Protein AF-A0A8I2A681-F1 (afdb_monomer_lite)

Radius of gyration: 19.57 Å; chains: 1; bounding box: 74×52×46 Å

Foldseek 3Di:
DDDDDPDPPPPPDDPDLQLQQLCCQQQVVLVSLVVSLVVLVVVCVVPPDLVSLLVSLVSLLVSLVQLLDPPHPVVVSVVSLVVSLVSLVVSCVVPVLPLLSLLSNLVSLVVVCSSPVVCCVPSVVVSVVSLVVSCVSPVQALRSLQSVLVCLQPPDVVSPRHLVVSLVSLVSSLCSVCVVVVNARDSGSVSLVSLLSNLSSCVVNVVLVVSLVSLVVSCVNPVSRCCSNPPVVVVSVVVPD

Sequence (241 aa):
MVTGSGRLDSATEVEPVDIRLFRCYIYDDIKEWERVIGVLENTYRMKPTIDDEFQLLHAQYGFIPYLLGSNGNKEKAQRYIDLAEQHANNILKIKPGHVGAMAMNSALLAFKVYLSPYKAPFLGPKSIKIIDEALKLDANNPYPLLEKANFLQYAPGVVGGNPTEALGYYQKATEILRKGNNGQHPKTWWYMNAWAQMALSAEKAGKIDLARKTFKEILAISPDFKWVKTKLYPDFVKKHG

Secondary structure (DSSP, 8-state):
------------PPPPHHHHHHHHHHHT-HHHHHHHHHHHHHHHHHS--HHHHHHHHHHHHHHHHHHHSTTS-HHHHHHHHHHHHHHHHHHHHH-TT-HHHHHHHHHHHHHHHHH-GGGHHHHHHHHHHHHHHHHHH-TT-HHHHHHHHHHHHHS-GGGT--HHHHHHHHHHHHHHHHHHTTTSPP--HHHHHHHHHHHHHHHHTT-HHHHHHHHHHHHHH-TT-HHIIIIIHHHHHHHH-

Structure (mmCIF, N/CA/C/O backbone):
data_AF-A0A8I2A681-F1
#
_entry.id   AF-A0A8I2A681-F1
#
loop_
_atom_site.group_PDB
_atom_site.id
_atom_site.type_symbol
_atom_site.label_atom_id
_atom_site.label_alt_id
_atom_site.label_comp_id
_atom_site.label_asym_id
_atom_site.label_entity_id
_atom_site.label_seq_id
_atom_site.pdbx_PDB_ins_code
_atom_site.Cartn_x
_atom_site.Cartn_y
_atom_site.Cartn_z
_atom_site.occupancy
_atom_site.B_iso_or_equiv
_atom_site.auth_seq_id
_atom_site.auth_comp_id
_atom_site.auth_asym_id
_atom_site.auth_atom_id
_atom_site.pdbx_PDB_model_num
ATOM 1 N N . MET A 1 1 ? 53.819 -30.961 12.018 1.00 35.91 1 MET A N 1
ATOM 2 C CA . MET A 1 1 ? 53.446 -30.699 10.614 1.00 35.91 1 MET A CA 1
ATOM 3 C C . MET A 1 1 ? 51.932 -30.708 10.506 1.00 35.91 1 MET A C 1
ATOM 5 O O . MET A 1 1 ? 51.324 -31.701 10.865 1.00 35.91 1 MET A O 1
ATOM 9 N N . VAL A 1 2 ? 51.398 -29.565 10.070 1.00 36.50 2 VAL A N 1
ATOM 10 C CA . VAL A 1 2 ? 50.059 -29.281 9.521 1.00 36.50 2 VAL A CA 1
ATOM 11 C C . VAL A 1 2 ? 48.836 -29.702 10.347 1.00 36.50 2 VAL A C 1
ATOM 13 O O . VAL A 1 2 ? 48.224 -30.746 10.157 1.00 36.50 2 VAL A O 1
ATOM 16 N N . THR A 1 3 ? 48.433 -28.765 11.202 1.00 35.75 3 THR A N 1
ATOM 17 C CA . THR A 1 3 ? 47.052 -28.495 11.610 1.00 35.75 3 THR A CA 1
ATOM 18 C C . THR A 1 3 ? 46.191 -28.169 10.383 1.00 35.75 3 THR A C 1
ATOM 20 O O . THR A 1 3 ? 46.398 -27.136 9.746 1.00 35.75 3 THR A O 1
ATOM 23 N N . GLY A 1 4 ? 45.224 -29.023 10.051 1.00 33.91 4 GLY A N 1
ATOM 24 C CA . GLY A 1 4 ? 44.168 -28.708 9.089 1.00 33.91 4 GLY A CA 1
ATOM 25 C C . GLY A 1 4 ? 43.001 -28.032 9.801 1.00 33.91 4 GLY A C 1
ATOM 26 O O . GLY A 1 4 ? 42.149 -28.715 10.363 1.00 33.91 4 GLY A O 1
ATOM 27 N N . SER A 1 5 ? 42.971 -26.698 9.812 1.00 38.47 5 SER A N 1
ATOM 28 C CA . SER A 1 5 ? 41.772 -25.956 10.191 1.00 38.47 5 SER A CA 1
ATOM 29 C C . SER A 1 5 ? 40.755 -26.063 9.055 1.00 38.47 5 SER A C 1
ATOM 31 O O . SER A 1 5 ? 40.950 -25.542 7.957 1.00 38.47 5 SER A O 1
ATOM 33 N N . GLY A 1 6 ? 39.658 -26.772 9.318 1.00 35.44 6 GLY A N 1
ATOM 34 C CA . GLY A 1 6 ? 38.459 -26.709 8.492 1.00 35.44 6 GLY A CA 1
ATOM 35 C C . GLY A 1 6 ? 37.897 -25.295 8.567 1.00 35.44 6 GLY A C 1
ATOM 36 O O . GLY A 1 6 ? 37.292 -24.907 9.565 1.00 35.44 6 GLY A O 1
ATOM 37 N N . ARG A 1 7 ? 38.164 -24.505 7.531 1.00 37.00 7 ARG A N 1
ATOM 38 C CA . ARG A 1 7 ? 37.590 -23.178 7.340 1.00 37.00 7 ARG A CA 1
ATOM 39 C C . ARG A 1 7 ? 36.104 -23.373 7.031 1.00 37.00 7 ARG A C 1
ATOM 41 O O . ARG A 1 7 ? 35.748 -23.908 5.987 1.00 37.00 7 ARG A O 1
ATOM 48 N N . LEU A 1 8 ? 35.251 -23.010 7.985 1.00 40.56 8 LEU A N 1
ATOM 49 C CA . LEU A 1 8 ? 33.814 -22.859 7.778 1.00 40.56 8 LEU A CA 1
ATOM 50 C C . LEU A 1 8 ? 33.599 -21.647 6.867 1.00 40.56 8 LEU A C 1
ATOM 52 O O . LEU A 1 8 ? 33.580 -20.507 7.333 1.00 40.56 8 LEU A O 1
ATOM 56 N N . ASP A 1 9 ? 33.445 -21.893 5.572 1.00 42.06 9 ASP A N 1
ATOM 57 C CA . ASP A 1 9 ? 32.901 -20.909 4.643 1.00 42.06 9 ASP A CA 1
ATOM 58 C C . ASP A 1 9 ? 31.391 -20.783 4.897 1.00 42.06 9 ASP A C 1
ATOM 60 O O . ASP A 1 9 ? 30.566 -21.426 4.254 1.00 42.06 9 ASP A O 1
ATOM 64 N N . SER A 1 10 ? 31.013 -19.956 5.876 1.00 41.59 10 SER A N 1
ATOM 65 C CA . SER A 1 10 ? 29.644 -19.441 5.961 1.00 41.59 10 SER A CA 1
ATOM 66 C C . SER A 1 10 ? 29.549 -18.183 5.101 1.00 41.59 10 SER A C 1
ATOM 68 O O . SER A 1 10 ? 29.805 -17.069 5.555 1.00 41.59 10 SER A O 1
ATOM 70 N N . ALA A 1 11 ? 29.226 -18.368 3.822 1.00 44.69 11 ALA A N 1
ATOM 71 C CA . ALA A 1 11 ? 28.707 -17.284 3.005 1.00 44.69 11 ALA A CA 1
ATOM 72 C C . ALA A 1 11 ? 27.370 -16.862 3.630 1.00 44.69 11 ALA A C 1
ATOM 74 O O . ALA A 1 11 ? 26.389 -17.599 3.573 1.00 44.69 11 ALA A O 1
ATOM 75 N N . THR A 1 12 ? 27.344 -15.711 4.300 1.00 43.16 12 THR A N 1
ATOM 76 C CA . THR A 1 12 ? 26.104 -15.097 4.777 1.00 43.16 12 THR A CA 1
ATOM 77 C C . THR A 1 12 ? 25.231 -14.797 3.565 1.00 43.16 12 THR A C 1
ATOM 79 O O . THR A 1 12 ? 25.523 -13.870 2.808 1.00 43.16 12 THR A O 1
ATOM 82 N N . GLU A 1 13 ? 24.196 -15.602 3.347 1.00 50.56 13 GLU A N 1
ATOM 83 C CA . GLU A 1 13 ? 23.196 -15.349 2.316 1.00 50.56 13 GLU A CA 1
ATOM 84 C C . GLU A 1 13 ? 22.553 -13.981 2.593 1.00 50.56 13 GLU A C 1
ATOM 86 O O . GLU A 1 13 ? 22.070 -13.712 3.696 1.00 50.56 13 GLU A O 1
ATOM 91 N N . VAL A 1 14 ? 22.633 -13.068 1.623 1.00 70.75 14 VAL A N 1
ATOM 92 C CA . VAL A 1 14 ? 22.059 -11.725 1.757 1.00 70.75 14 VAL A CA 1
ATOM 93 C C . VAL A 1 14 ? 20.539 -11.870 1.830 1.00 70.75 14 VAL A C 1
ATOM 95 O O . VAL A 1 14 ? 19.926 -12.392 0.903 1.00 70.75 14 VAL A O 1
ATOM 98 N N . GLU A 1 15 ? 19.931 -11.412 2.929 1.00 82.25 15 GLU A N 1
ATOM 99 C CA . GLU A 1 15 ? 18.477 -11.483 3.135 1.00 82.25 15 GLU A CA 1
ATOM 100 C C . GLU A 1 15 ? 17.728 -10.835 1.949 1.00 82.25 15 GLU A C 1
ATOM 102 O O . GLU A 1 15 ? 18.038 -9.688 1.594 1.00 82.25 15 GLU A O 1
ATOM 107 N N . PRO A 1 16 ? 16.730 -11.517 1.347 1.00 90.00 16 PRO A N 1
ATOM 108 C CA . PRO A 1 16 ? 15.966 -10.965 0.233 1.00 90.00 16 PRO A CA 1
ATOM 109 C C . PRO A 1 16 ? 15.306 -9.628 0.583 1.00 90.00 16 PRO A C 1
ATOM 111 O O . PRO A 1 16 ? 14.764 -9.450 1.678 1.00 90.00 16 PRO A O 1
ATOM 114 N N . VAL A 1 17 ? 15.294 -8.695 -0.373 1.00 92.00 17 VAL A N 1
ATOM 115 C CA . VAL A 1 17 ? 14.754 -7.338 -0.177 1.00 92.00 17 VAL A CA 1
ATOM 116 C C . VAL A 1 17 ? 13.306 -7.352 0.322 1.00 92.00 17 VAL A C 1
ATOM 118 O O . VAL A 1 17 ? 12.974 -6.599 1.235 1.00 92.00 17 VAL A O 1
ATOM 121 N N . ASP A 1 18 ? 12.457 -8.237 -0.200 1.00 91.44 18 ASP A N 1
ATOM 122 C CA . ASP A 1 18 ? 11.051 -8.311 0.213 1.00 91.44 18 ASP A CA 1
ATOM 123 C C . ASP A 1 18 ? 10.889 -8.698 1.690 1.00 91.44 18 ASP A C 1
ATOM 125 O O . ASP A 1 18 ? 10.012 -8.167 2.376 1.00 91.44 18 ASP A O 1
ATOM 129 N N . ILE A 1 19 ? 11.772 -9.562 2.206 1.00 95.19 19 ILE A N 1
ATOM 130 C CA . ILE A 1 19 ? 11.798 -9.940 3.624 1.00 95.19 19 ILE A CA 1
ATOM 131 C C . ILE A 1 19 ? 12.287 -8.766 4.477 1.00 95.19 19 ILE A C 1
ATOM 133 O O . ILE A 1 19 ? 11.694 -8.481 5.521 1.00 95.19 19 ILE A O 1
ATOM 137 N N . ARG A 1 20 ? 13.306 -8.027 4.015 1.00 96.62 20 ARG A N 1
ATOM 138 C CA . ARG A 1 20 ? 13.769 -6.799 4.683 1.00 96.62 20 ARG A CA 1
ATOM 139 C C . ARG A 1 20 ? 12.658 -5.756 4.769 1.00 96.62 20 ARG A C 1
ATOM 141 O O . ARG A 1 20 ? 12.394 -5.247 5.857 1.00 96.62 20 ARG A O 1
ATOM 148 N N . LEU A 1 21 ? 11.957 -5.483 3.666 1.00 97.88 21 LEU A N 1
ATOM 149 C CA . LEU A 1 21 ? 10.825 -4.547 3.633 1.00 97.88 21 LEU A CA 1
ATOM 150 C C . LEU A 1 21 ? 9.667 -5.018 4.521 1.00 97.88 21 LEU A C 1
ATOM 152 O O . LEU A 1 21 ? 9.088 -4.217 5.251 1.00 97.88 21 LEU A O 1
ATOM 156 N N . PHE A 1 22 ? 9.354 -6.318 4.519 1.00 97.69 22 PHE A N 1
ATOM 157 C CA . PHE A 1 22 ? 8.374 -6.899 5.437 1.00 97.69 22 PHE A CA 1
ATOM 158 C C . PHE A 1 22 ? 8.740 -6.630 6.899 1.00 97.69 22 PHE A C 1
ATOM 160 O O . PHE A 1 22 ? 7.901 -6.145 7.656 1.00 97.69 22 PHE A O 1
ATOM 167 N N . ARG A 1 23 ? 9.993 -6.866 7.300 1.00 97.56 23 ARG A N 1
ATOM 168 C CA . ARG A 1 23 ? 10.454 -6.575 8.666 1.00 97.56 23 ARG A CA 1
ATOM 169 C C . ARG A 1 23 ? 10.365 -5.086 8.988 1.00 97.56 23 ARG A C 1
ATOM 171 O O . ARG A 1 23 ? 9.865 -4.743 10.058 1.00 97.56 23 ARG A O 1
ATOM 178 N N . CYS A 1 24 ? 10.766 -4.213 8.062 1.00 97.75 24 CYS A N 1
ATOM 179 C CA . CYS A 1 24 ? 10.611 -2.766 8.226 1.00 97.75 24 CYS A CA 1
ATOM 180 C C . CYS A 1 24 ? 9.146 -2.393 8.491 1.00 97.75 24 CYS A C 1
ATOM 182 O O . CYS A 1 24 ? 8.865 -1.626 9.406 1.00 97.75 24 CYS A O 1
ATOM 184 N N . TYR A 1 25 ? 8.209 -2.985 7.744 1.00 97.88 25 TYR A N 1
ATOM 185 C CA . TYR A 1 25 ? 6.773 -2.759 7.907 1.00 97.88 25 TYR A CA 1
ATOM 186 C C . TYR A 1 25 ? 6.241 -3.228 9.266 1.00 97.88 25 TYR A C 1
ATOM 188 O O . TYR A 1 25 ? 5.536 -2.490 9.955 1.00 97.88 25 TYR A O 1
ATOM 196 N N . ILE A 1 26 ? 6.584 -4.459 9.660 1.00 98.12 26 ILE A N 1
ATOM 197 C CA . ILE A 1 26 ? 6.114 -5.083 10.903 1.00 98.12 26 ILE A CA 1
ATOM 198 C C . ILE A 1 26 ? 6.626 -4.325 12.128 1.00 98.12 26 ILE A C 1
ATOM 200 O O . ILE A 1 26 ? 5.845 -4.041 13.037 1.00 98.12 26 ILE A O 1
ATOM 204 N N . TYR A 1 27 ? 7.910 -3.963 12.138 1.00 97.69 27 TYR A N 1
ATOM 205 C CA . TYR A 1 27 ? 8.567 -3.331 13.284 1.00 97.69 27 TYR A CA 1
ATOM 206 C C . TYR A 1 27 ? 8.564 -1.796 13.246 1.00 97.69 27 TYR A C 1
ATOM 208 O O . TYR A 1 27 ? 9.024 -1.170 14.205 1.00 97.69 27 TYR A O 1
ATOM 216 N N . ASP A 1 28 ? 7.996 -1.192 12.195 1.00 95.50 28 A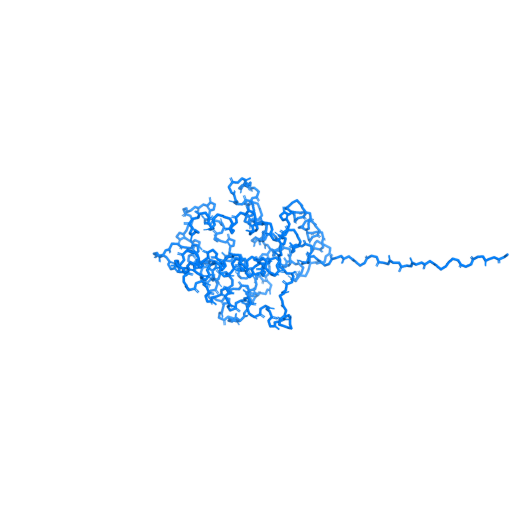SP A N 1
ATOM 217 C CA . ASP A 1 28 ? 7.975 0.261 11.969 1.00 95.50 28 ASP A CA 1
ATOM 218 C C . ASP A 1 28 ? 9.397 0.859 11.857 1.00 95.50 28 ASP A C 1
ATOM 220 O O . ASP A 1 28 ? 9.687 1.935 12.384 1.00 95.50 28 ASP A O 1
ATOM 224 N N . ASP A 1 29 ? 10.316 0.139 11.196 1.00 96.25 29 ASP A N 1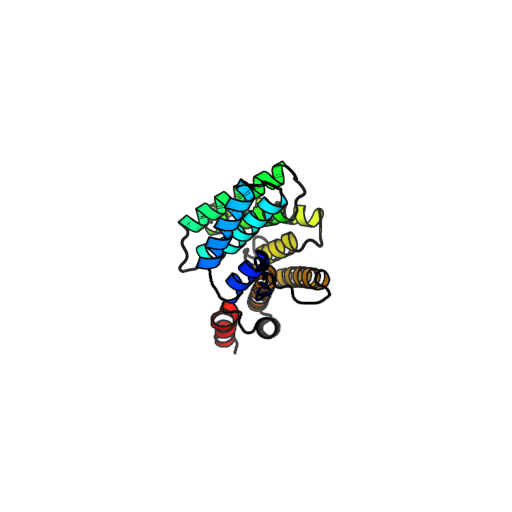
ATOM 225 C CA . ASP A 1 29 ? 11.698 0.582 10.949 1.00 96.25 29 ASP A CA 1
ATOM 226 C C . ASP A 1 29 ? 11.811 1.332 9.616 1.00 96.25 29 ASP A C 1
ATOM 228 O O . ASP A 1 29 ? 12.327 0.855 8.603 1.00 96.25 29 ASP A O 1
ATOM 232 N N . ILE A 1 30 ? 11.280 2.551 9.622 1.00 93.56 30 ILE A N 1
ATOM 233 C CA . ILE A 1 30 ? 11.190 3.411 8.435 1.00 93.56 30 ILE A CA 1
ATOM 234 C C . ILE A 1 30 ? 12.567 3.919 7.992 1.00 93.56 30 ILE A C 1
ATOM 236 O O . ILE A 1 30 ? 12.781 4.189 6.811 1.00 93.56 30 ILE A O 1
ATOM 240 N N . LYS A 1 31 ? 13.530 3.997 8.919 1.00 96.00 31 LYS A N 1
ATOM 241 C CA . LYS A 1 31 ? 14.918 4.340 8.586 1.00 96.00 31 LYS A CA 1
ATOM 242 C C . LYS A 1 31 ? 15.559 3.231 7.765 1.00 96.00 31 LYS A C 1
ATOM 244 O O . LYS A 1 31 ? 16.228 3.528 6.781 1.00 96.00 31 LYS A O 1
ATOM 249 N N . GLU A 1 32 ? 15.356 1.973 8.151 1.00 97.31 32 GLU A N 1
ATOM 250 C CA . GLU A 1 32 ? 15.849 0.845 7.366 1.00 97.31 32 GLU A CA 1
ATOM 251 C C . GLU A 1 32 ? 15.129 0.722 6.021 1.00 97.31 32 GLU A C 1
ATOM 253 O O . GLU A 1 32 ? 15.794 0.500 5.013 1.00 97.31 32 GLU A O 1
ATOM 258 N N . TRP A 1 33 ? 13.816 0.977 5.958 1.00 98.00 33 TRP A N 1
ATOM 259 C CA . TRP A 1 33 ? 13.088 1.010 4.681 1.00 98.00 33 TRP A CA 1
ATOM 260 C C . TRP A 1 33 ? 13.737 1.971 3.680 1.00 98.00 33 TRP A C 1
ATOM 262 O O . TRP A 1 33 ? 13.976 1.618 2.525 1.00 98.00 33 TRP A O 1
ATOM 272 N N . GLU A 1 34 ? 14.073 3.182 4.126 1.00 97.62 34 GLU A N 1
ATOM 273 C CA . GLU A 1 34 ? 14.741 4.171 3.281 1.00 97.62 34 GLU A CA 1
ATOM 274 C C . GLU A 1 34 ? 16.126 3.694 2.810 1.00 97.62 34 GLU A C 1
ATOM 276 O O . GLU A 1 34 ? 16.483 3.885 1.647 1.00 97.62 34 GLU A O 1
ATOM 281 N N . ARG A 1 35 ? 16.893 3.002 3.667 1.00 97.69 35 ARG A N 1
ATOM 282 C CA . ARG A 1 35 ? 18.167 2.387 3.253 1.00 97.69 35 ARG A CA 1
ATOM 283 C C . ARG A 1 35 ? 17.962 1.295 2.209 1.00 97.69 35 ARG A C 1
ATOM 285 O O . ARG A 1 35 ? 18.754 1.204 1.274 1.00 97.69 35 ARG A O 1
ATOM 292 N N . VAL A 1 36 ? 16.915 0.481 2.348 1.00 97.88 36 VAL A N 1
ATOM 293 C CA . VAL A 1 36 ? 16.570 -0.560 1.370 1.00 97.88 36 VAL A CA 1
ATOM 294 C C . VAL A 1 36 ? 16.250 0.058 0.008 1.00 97.88 36 VAL A C 1
ATOM 296 O O . VAL A 1 36 ? 16.717 -0.462 -1.003 1.00 97.88 36 VAL A O 1
ATOM 299 N N . ILE A 1 37 ? 15.554 1.201 -0.036 1.00 98.31 37 ILE A N 1
ATOM 300 C CA . ILE A 1 37 ? 15.361 1.950 -1.289 1.00 98.31 37 ILE A CA 1
ATOM 301 C C . ILE A 1 37 ? 16.715 2.337 -1.900 1.00 98.31 37 ILE A C 1
ATOM 303 O O . ILE A 1 37 ? 16.935 2.084 -3.080 1.00 98.31 37 ILE A O 1
ATOM 307 N N . GLY A 1 38 ? 17.657 2.857 -1.108 1.00 97.50 38 GLY A N 1
ATOM 308 C CA . GLY A 1 38 ? 19.002 3.186 -1.600 1.00 97.50 38 GLY A CA 1
ATOM 309 C C . GLY A 1 38 ? 19.773 1.980 -2.164 1.00 97.50 38 GLY A C 1
ATOM 310 O O . GLY A 1 38 ? 20.516 2.113 -3.137 1.00 97.50 38 GLY A O 1
ATOM 311 N N . VAL A 1 39 ? 19.577 0.781 -1.601 1.00 95.69 39 VAL A N 1
ATOM 312 C CA . VAL A 1 39 ? 20.125 -0.469 -2.160 1.00 95.69 39 VAL A CA 1
ATOM 313 C C . VAL A 1 39 ? 19.487 -0.781 -3.515 1.00 95.69 39 VAL A C 1
ATOM 315 O O . VAL A 1 39 ? 20.210 -1.058 -4.468 1.00 95.69 39 VAL A O 1
ATOM 318 N N . LEU A 1 40 ? 18.160 -0.688 -3.623 1.00 96.50 40 LEU A N 1
ATOM 319 C CA . LEU A 1 40 ? 17.433 -0.930 -4.873 1.00 96.50 40 LEU A CA 1
ATOM 320 C C . LEU A 1 40 ? 17.806 0.069 -5.974 1.00 96.50 40 LEU A C 1
ATOM 322 O O . LEU A 1 40 ? 17.979 -0.327 -7.123 1.00 96.50 40 LEU A O 1
ATOM 326 N N . GLU A 1 41 ? 18.013 1.342 -5.632 1.00 96.81 41 GLU A N 1
ATOM 327 C CA . GLU A 1 41 ? 18.509 2.356 -6.570 1.00 96.81 41 GLU A CA 1
ATOM 328 C C . GLU A 1 41 ? 19.893 1.998 -7.125 1.00 96.81 41 GLU A C 1
ATOM 330 O O . GLU A 1 41 ? 20.149 2.163 -8.319 1.00 96.81 41 GLU A O 1
ATOM 335 N N . ASN A 1 42 ? 20.793 1.487 -6.277 1.00 94.69 42 ASN A N 1
ATOM 336 C CA . ASN A 1 42 ? 22.102 1.007 -6.719 1.00 94.69 42 ASN A CA 1
ATOM 337 C C . ASN A 1 42 ? 21.978 -0.212 -7.637 1.00 94.69 42 ASN A C 1
ATOM 339 O O . ASN A 1 42 ? 22.615 -0.238 -8.689 1.00 94.69 42 ASN A O 1
ATOM 343 N N . THR A 1 43 ? 21.144 -1.189 -7.276 1.00 91.75 43 THR A N 1
ATOM 344 C CA . THR A 1 43 ? 20.892 -2.377 -8.104 1.00 91.75 43 THR A CA 1
ATOM 345 C C . THR A 1 43 ? 20.359 -1.985 -9.479 1.00 91.75 43 THR A C 1
ATOM 347 O O . THR A 1 43 ? 20.942 -2.376 -10.490 1.00 91.75 43 THR A O 1
ATOM 350 N N . TYR A 1 44 ? 19.327 -1.138 -9.526 1.00 93.06 44 TYR A N 1
ATOM 351 C CA . TYR A 1 44 ? 18.737 -0.651 -10.771 1.00 93.06 44 TYR A CA 1
ATOM 352 C C . TYR A 1 44 ? 19.757 0.096 -11.646 1.00 93.06 44 TYR A C 1
ATOM 354 O O . TYR A 1 44 ? 19.828 -0.147 -12.849 1.00 93.06 44 TYR A O 1
ATOM 362 N N . ARG A 1 45 ? 20.607 0.951 -11.053 1.00 94.12 45 ARG A N 1
ATOM 363 C CA . ARG A 1 45 ? 21.685 1.640 -11.789 1.00 94.12 45 ARG A CA 1
ATOM 364 C C . ARG A 1 45 ? 22.682 0.677 -12.433 1.00 94.12 45 ARG A C 1
ATOM 366 O O . ARG A 1 45 ? 23.158 0.948 -13.530 1.00 94.12 45 ARG A O 1
ATOM 373 N N . MET A 1 46 ? 23.022 -0.410 -11.746 1.00 90.38 46 MET A N 1
ATOM 374 C CA . MET A 1 46 ? 24.016 -1.376 -12.220 1.00 90.38 46 MET A CA 1
ATOM 375 C C . MET A 1 46 ? 23.444 -2.353 -13.250 1.00 90.38 46 MET A C 1
ATOM 377 O O . MET A 1 46 ? 24.168 -2.799 -14.140 1.00 90.38 46 MET A O 1
ATOM 381 N N . LYS A 1 47 ? 22.159 -2.700 -13.132 1.00 82.19 47 LYS A N 1
ATOM 382 C CA . LYS A 1 47 ? 21.482 -3.654 -14.011 1.00 82.19 47 LYS A CA 1
ATOM 383 C C . LYS A 1 47 ? 20.007 -3.259 -14.177 1.00 82.19 47 LYS A C 1
ATOM 385 O O . LYS A 1 47 ? 19.157 -3.757 -13.447 1.00 82.19 47 LYS A O 1
ATOM 390 N N . PRO A 1 48 ? 19.676 -2.377 -15.132 1.00 87.94 48 PRO A N 1
ATOM 391 C CA . PRO A 1 48 ? 18.306 -1.914 -15.306 1.00 87.94 48 PRO A CA 1
ATOM 392 C C . PRO A 1 48 ? 17.472 -2.977 -16.028 1.00 87.94 48 PRO A C 1
ATOM 394 O O . PRO A 1 48 ? 17.477 -3.064 -17.257 1.00 87.94 48 PRO A O 1
ATOM 397 N N . THR A 1 49 ? 16.753 -3.801 -15.269 1.00 95.44 49 THR A N 1
ATOM 398 C CA . THR A 1 49 ? 15.663 -4.630 -15.802 1.00 95.44 49 THR A CA 1
ATOM 399 C C . THR A 1 49 ? 14.309 -4.061 -15.389 1.00 95.44 49 THR A C 1
ATOM 401 O O . THR A 1 49 ? 14.213 -3.281 -14.442 1.00 95.44 49 THR A O 1
ATOM 404 N N . ILE A 1 50 ? 13.246 -4.463 -16.094 1.00 96.00 50 ILE A N 1
ATOM 405 C CA . ILE A 1 50 ? 11.872 -4.084 -15.729 1.00 96.00 50 ILE A CA 1
ATOM 406 C C . ILE A 1 50 ? 11.536 -4.568 -14.312 1.00 96.00 50 ILE A C 1
ATOM 408 O O . ILE A 1 50 ? 10.872 -3.847 -13.573 1.00 96.00 50 ILE A O 1
ATOM 412 N N . ASP A 1 51 ? 12.007 -5.755 -13.926 1.00 94.56 51 ASP A N 1
ATOM 413 C CA . ASP A 1 51 ? 11.722 -6.332 -12.611 1.00 94.56 51 ASP A CA 1
ATOM 414 C C . ASP A 1 51 ? 12.476 -5.586 -11.498 1.00 94.56 51 ASP A C 1
ATOM 416 O O . ASP A 1 51 ? 11.884 -5.275 -10.464 1.00 94.56 51 ASP A O 1
ATOM 420 N N . ASP A 1 52 ? 13.742 -5.217 -11.734 1.00 95.12 52 ASP A N 1
ATOM 421 C CA . ASP A 1 52 ? 14.530 -4.398 -10.800 1.00 95.12 52 ASP A CA 1
ATOM 422 C C . ASP A 1 52 ? 13.905 -3.000 -10.624 1.00 95.12 52 ASP A C 1
ATOM 424 O O . ASP A 1 52 ? 13.768 -2.502 -9.502 1.00 95.12 52 ASP A O 1
ATOM 428 N N . GLU A 1 53 ? 13.465 -2.373 -11.722 1.00 97.38 53 GLU A N 1
ATOM 429 C CA . GLU A 1 53 ? 12.777 -1.077 -11.678 1.00 97.38 53 GLU A CA 1
ATOM 430 C C . GLU A 1 53 ? 11.418 -1.182 -10.972 1.00 97.38 53 GLU A C 1
ATOM 432 O O . GLU A 1 53 ? 11.055 -0.306 -10.184 1.00 97.38 53 GLU A O 1
ATOM 437 N N . PHE A 1 54 ? 10.673 -2.270 -11.195 1.00 97.75 54 PHE A N 1
ATOM 438 C CA . PHE A 1 54 ? 9.395 -2.501 -10.526 1.00 97.75 54 PHE A CA 1
ATOM 439 C C . PHE A 1 54 ? 9.568 -2.742 -9.021 1.00 97.75 54 PHE A C 1
ATOM 441 O O . PHE A 1 54 ? 8.770 -2.237 -8.230 1.00 97.75 54 PHE A O 1
ATOM 448 N N . GLN A 1 55 ? 10.619 -3.449 -8.595 1.00 96.94 55 GLN A N 1
ATOM 449 C CA . GLN A 1 55 ? 10.914 -3.631 -7.172 1.00 96.94 55 GLN A CA 1
ATOM 450 C C . GLN A 1 55 ? 11.262 -2.297 -6.492 1.00 96.94 55 GLN A C 1
ATOM 452 O O . GLN A 1 55 ? 10.764 -2.020 -5.396 1.00 96.94 55 GLN A O 1
ATOM 457 N N . LEU A 1 56 ? 12.049 -1.441 -7.155 1.00 98.25 56 LEU A N 1
ATOM 458 C CA . LEU A 1 56 ? 12.338 -0.083 -6.685 1.00 98.25 56 LEU A CA 1
ATOM 459 C C . LEU A 1 56 ? 11.062 0.764 -6.578 1.00 98.25 56 LEU A C 1
ATOM 461 O O . LEU A 1 56 ? 10.798 1.349 -5.524 1.00 98.25 56 LEU A O 1
ATOM 465 N N . LEU A 1 57 ? 10.239 0.769 -7.629 1.00 98.69 57 LEU A N 1
ATOM 466 C CA . LEU A 1 57 ? 8.936 1.433 -7.645 1.00 98.69 57 LEU A CA 1
ATOM 467 C C . LEU A 1 57 ? 8.056 0.971 -6.474 1.00 98.69 57 LEU A C 1
ATOM 469 O O . LEU A 1 57 ? 7.490 1.796 -5.758 1.00 98.69 57 LEU A O 1
ATOM 473 N N . HIS A 1 58 ? 7.967 -0.338 -6.239 1.00 98.38 58 HIS A N 1
ATOM 474 C CA . HIS A 1 58 ? 7.149 -0.915 -5.175 1.00 98.38 58 HIS A CA 1
ATOM 475 C C . HIS A 1 58 ? 7.623 -0.487 -3.780 1.00 98.38 58 HIS A C 1
ATOM 477 O O . HIS A 1 58 ? 6.803 -0.154 -2.919 1.00 98.38 58 HIS A O 1
ATOM 483 N N . ALA A 1 59 ? 8.939 -0.449 -3.556 1.00 98.56 59 ALA A N 1
ATOM 484 C CA . ALA A 1 59 ? 9.515 -0.001 -2.294 1.00 98.56 59 ALA A CA 1
ATOM 485 C C . ALA A 1 59 ? 9.270 1.497 -2.047 1.00 98.56 59 ALA A C 1
ATOM 487 O O . ALA A 1 59 ? 8.905 1.879 -0.934 1.00 98.56 59 ALA A O 1
ATOM 488 N N . GLN A 1 60 ? 9.420 2.340 -3.074 1.00 98.69 60 GLN A N 1
ATOM 489 C CA . GLN A 1 60 ? 9.106 3.770 -2.990 1.00 98.69 60 GLN A CA 1
ATOM 490 C C . GLN A 1 60 ? 7.608 3.994 -2.739 1.00 98.69 60 GLN A C 1
ATOM 492 O O . GLN A 1 60 ? 7.243 4.771 -1.857 1.00 98.69 60 GLN A O 1
ATOM 497 N N . TYR A 1 61 ? 6.741 3.261 -3.445 1.00 98.62 61 TYR A N 1
ATOM 498 C CA . TYR A 1 61 ? 5.290 3.278 -3.251 1.00 98.62 61 TYR A CA 1
ATOM 499 C C . TYR A 1 61 ? 4.898 2.999 -1.793 1.00 98.62 61 TYR A C 1
ATOM 501 O O . TYR A 1 61 ? 4.177 3.795 -1.192 1.00 98.62 61 TYR A O 1
ATOM 509 N N . GLY A 1 62 ? 5.418 1.922 -1.195 1.00 97.75 62 GLY A N 1
ATOM 510 C CA . GLY A 1 62 ? 5.116 1.568 0.197 1.00 97.75 62 GLY A CA 1
ATOM 511 C C . GLY A 1 62 ? 5.672 2.549 1.235 1.00 97.75 62 GLY A C 1
ATOM 512 O O . GLY A 1 62 ? 5.142 2.643 2.341 1.00 97.75 62 GLY A O 1
ATOM 513 N N . PHE A 1 63 ? 6.697 3.326 0.879 1.00 98.12 63 PHE A N 1
ATOM 514 C CA . PHE A 1 63 ? 7.295 4.335 1.754 1.00 98.12 63 PHE A CA 1
ATOM 515 C C . PHE A 1 63 ? 6.478 5.632 1.827 1.00 98.12 63 PHE A C 1
ATOM 517 O O . PHE A 1 63 ? 6.420 6.280 2.875 1.00 98.12 63 PHE A O 1
ATOM 524 N N . ILE A 1 64 ? 5.820 6.017 0.729 1.00 98.44 64 ILE A N 1
ATOM 525 C CA . ILE A 1 64 ? 5.100 7.294 0.613 1.00 98.44 64 ILE A CA 1
ATOM 526 C C . ILE A 1 64 ? 4.048 7.496 1.724 1.00 98.44 64 ILE A C 1
ATOM 528 O O . ILE A 1 64 ? 4.059 8.571 2.331 1.00 98.44 64 ILE A O 1
ATOM 532 N N . PRO A 1 65 ? 3.182 6.520 2.074 1.00 96.44 65 PRO A N 1
ATOM 533 C CA . PRO A 1 65 ? 2.202 6.690 3.150 1.00 96.44 65 PRO A CA 1
ATOM 534 C C . PRO A 1 65 ? 2.801 7.093 4.504 1.00 96.44 65 PRO A C 1
ATOM 536 O O . PRO A 1 65 ? 2.191 7.881 5.227 1.00 96.44 65 PRO A O 1
ATOM 539 N N . TYR A 1 66 ? 4.011 6.630 4.836 1.00 95.19 66 TYR A N 1
ATOM 540 C CA . TYR A 1 66 ? 4.703 7.036 6.064 1.00 95.19 66 TYR A CA 1
ATOM 541 C C . TYR A 1 66 ? 5.066 8.521 6.052 1.00 95.19 66 TYR A C 1
ATOM 543 O O . TYR A 1 66 ? 4.902 9.219 7.053 1.00 95.19 66 TYR A O 1
ATOM 551 N N . LEU A 1 67 ? 5.500 9.027 4.896 1.00 96.94 67 LEU A N 1
ATOM 552 C CA . LEU A 1 67 ? 5.815 10.440 4.700 1.00 96.94 67 LEU A CA 1
ATOM 553 C C . LEU A 1 67 ? 4.559 11.325 4.653 1.00 96.94 67 LEU A C 1
ATOM 555 O O . LEU A 1 67 ? 4.643 12.515 4.950 1.00 96.94 67 LEU A O 1
ATOM 559 N N . LEU A 1 68 ? 3.406 10.758 4.291 1.00 96.00 68 LEU A N 1
ATOM 560 C CA . LEU A 1 68 ? 2.112 11.448 4.251 1.00 96.00 68 LEU A CA 1
ATOM 561 C C . LEU A 1 68 ? 1.363 11.452 5.593 1.00 96.00 68 LEU A C 1
ATOM 563 O O . LEU A 1 68 ? 0.378 12.187 5.732 1.00 96.00 68 LEU A O 1
ATOM 567 N N . GLY A 1 69 ? 1.804 10.642 6.561 1.00 90.38 69 GLY A N 1
ATOM 568 C CA . GLY A 1 69 ? 1.224 10.571 7.901 1.00 90.38 69 GLY A CA 1
ATOM 569 C C . GLY A 1 69 ? 1.315 11.894 8.674 1.00 90.38 69 GLY A C 1
ATOM 570 O O . GLY A 1 69 ? 2.019 12.820 8.281 1.00 90.38 69 GLY A O 1
ATOM 571 N N . SER A 1 70 ? 0.615 11.989 9.810 1.00 80.06 70 SER A N 1
ATOM 572 C CA . SER A 1 70 ? 0.448 13.248 10.565 1.00 80.06 70 SER A CA 1
ATOM 573 C C . SER A 1 70 ? 1.756 13.937 10.982 1.00 80.06 70 SER A C 1
ATOM 575 O O . SER A 1 70 ? 1.783 15.159 11.060 1.00 80.06 70 SER A O 1
ATOM 577 N N . ASN A 1 71 ? 2.830 13.171 11.203 1.00 82.00 71 ASN A N 1
ATOM 578 C CA . ASN A 1 71 ? 4.167 13.677 11.549 1.00 82.00 71 ASN A CA 1
ATOM 579 C C . ASN A 1 71 ? 5.185 13.468 10.409 1.00 82.00 71 ASN A C 1
ATOM 581 O O . ASN A 1 71 ? 6.392 13.450 10.643 1.00 82.00 71 ASN A O 1
ATOM 585 N N . GLY A 1 72 ? 4.698 13.213 9.195 1.00 88.75 72 GLY A N 1
ATOM 586 C CA . GLY A 1 72 ? 5.520 12.919 8.031 1.00 88.75 72 GLY A CA 1
ATOM 587 C C . GLY A 1 72 ? 6.081 14.173 7.355 1.00 88.75 72 GLY A C 1
ATOM 588 O O . GLY A 1 72 ? 5.761 15.309 7.706 1.00 88.75 72 GLY A O 1
ATOM 589 N N . ASN A 1 73 ? 6.935 13.962 6.356 1.00 95.94 73 ASN A N 1
ATOM 590 C CA . ASN A 1 73 ? 7.535 15.031 5.565 1.00 95.94 73 ASN A CA 1
ATOM 591 C C . ASN A 1 73 ? 6.886 15.071 4.173 1.00 95.94 73 ASN A C 1
ATOM 593 O O . ASN A 1 73 ? 7.261 14.304 3.286 1.00 95.94 73 ASN A O 1
ATOM 597 N N . LYS A 1 74 ? 5.926 15.984 3.980 1.00 95.69 74 LYS A N 1
ATOM 598 C CA . LYS A 1 74 ? 5.163 16.113 2.725 1.00 95.69 74 LYS A CA 1
ATOM 599 C C . LYS A 1 74 ? 6.021 16.507 1.522 1.00 95.69 74 LYS A C 1
ATOM 601 O O . LYS A 1 74 ? 5.737 16.060 0.416 1.00 95.69 74 LYS A O 1
ATOM 606 N N . GLU A 1 75 ? 7.074 17.299 1.717 1.00 97.06 75 GLU A N 1
ATOM 607 C CA . GLU A 1 75 ? 8.004 17.650 0.634 1.00 97.06 75 GLU A CA 1
ATOM 608 C C . GLU A 1 75 ? 8.794 16.423 0.179 1.00 97.06 75 GLU A C 1
ATOM 610 O O . GLU A 1 75 ? 8.912 16.153 -1.015 1.00 97.06 75 GLU A O 1
ATOM 615 N N . LYS A 1 76 ? 9.282 15.626 1.136 1.00 97.75 76 LYS A N 1
ATOM 616 C CA . LYS A 1 76 ? 9.920 14.339 0.851 1.00 97.75 76 LYS A CA 1
ATOM 617 C C . LYS A 1 76 ? 8.928 13.377 0.194 1.00 97.75 76 LYS A C 1
ATOM 619 O O . LYS A 1 76 ? 9.300 12.709 -0.763 1.00 97.75 76 LYS A O 1
ATOM 624 N N . ALA A 1 77 ? 7.669 13.352 0.642 1.00 98.25 77 ALA A N 1
ATOM 625 C CA . ALA A 1 77 ? 6.616 12.551 0.020 1.00 98.25 77 ALA A CA 1
ATOM 626 C C . ALA A 1 77 ? 6.422 12.928 -1.453 1.00 98.25 77 ALA A C 1
ATOM 628 O O . ALA A 1 77 ? 6.414 12.045 -2.300 1.00 98.25 77 ALA A O 1
ATOM 629 N N . GLN A 1 78 ? 6.338 14.227 -1.764 1.00 98.31 78 GLN A N 1
ATOM 630 C CA . GLN A 1 78 ? 6.225 14.715 -3.139 1.00 98.31 78 GLN A CA 1
ATOM 631 C C . GLN A 1 78 ? 7.406 14.247 -4.000 1.00 98.31 78 GLN A C 1
ATOM 633 O O . GLN A 1 78 ? 7.189 13.718 -5.085 1.00 98.31 78 GLN A O 1
ATOM 638 N N . ARG A 1 79 ? 8.642 14.337 -3.489 1.00 98.38 79 ARG A N 1
ATOM 639 C CA . ARG A 1 79 ? 9.830 13.835 -4.204 1.00 98.38 79 ARG A CA 1
ATOM 640 C C . ARG A 1 79 ? 9.743 12.336 -4.498 1.00 98.38 79 ARG A C 1
ATOM 642 O O . ARG A 1 79 ? 10.006 11.930 -5.623 1.00 98.38 79 ARG A O 1
ATOM 649 N N . TYR A 1 80 ? 9.353 11.519 -3.518 1.00 98.62 80 TYR A N 1
ATOM 650 C CA . TYR A 1 80 ? 9.185 10.077 -3.735 1.00 98.62 80 TYR A CA 1
ATOM 651 C C . TYR A 1 80 ? 8.032 9.748 -4.681 1.00 98.62 80 TYR A C 1
ATOM 653 O O . TYR A 1 80 ? 8.151 8.807 -5.458 1.00 98.62 80 TYR A O 1
ATOM 661 N N . ILE A 1 81 ? 6.945 10.523 -4.656 1.00 98.75 81 ILE A N 1
ATOM 662 C CA . ILE A 1 81 ? 5.846 10.388 -5.618 1.00 98.75 81 ILE A CA 1
ATOM 663 C C . ILE A 1 81 ? 6.352 10.641 -7.041 1.00 98.75 81 ILE A C 1
ATOM 665 O O . ILE A 1 81 ? 6.017 9.877 -7.941 1.00 98.75 81 ILE A O 1
ATOM 669 N N . ASP A 1 82 ? 7.160 11.680 -7.249 1.00 98.50 82 ASP A N 1
ATOM 670 C CA . ASP A 1 82 ? 7.680 12.023 -8.575 1.00 98.50 82 ASP A CA 1
ATOM 671 C C . ASP A 1 82 ? 8.702 10.985 -9.078 1.00 98.50 82 ASP A C 1
ATOM 673 O O . ASP A 1 82 ? 8.631 10.571 -10.236 1.00 98.50 82 ASP A O 1
ATOM 677 N N . LEU A 1 83 ? 9.589 10.490 -8.202 1.00 98.38 83 LEU A N 1
ATOM 678 C CA . LEU A 1 83 ? 10.525 9.401 -8.522 1.00 98.38 83 LEU A CA 1
ATOM 679 C C . LEU A 1 83 ? 9.792 8.103 -8.883 1.00 98.38 83 LEU A C 1
ATOM 681 O O . LEU A 1 83 ? 10.048 7.506 -9.928 1.00 98.38 83 LEU A O 1
ATOM 685 N N . ALA A 1 84 ? 8.836 7.689 -8.052 1.00 98.69 84 ALA A N 1
ATOM 686 C CA . ALA A 1 84 ? 8.036 6.498 -8.304 1.00 98.69 84 ALA A CA 1
ATOM 687 C C . ALA A 1 84 ? 7.220 6.638 -9.601 1.00 98.69 84 ALA A C 1
ATOM 689 O O . ALA A 1 84 ? 7.126 5.703 -10.394 1.00 98.69 84 ALA A O 1
ATOM 690 N N . GLU A 1 85 ? 6.664 7.818 -9.886 1.00 98.56 85 GLU A N 1
ATOM 691 C CA . GLU A 1 85 ? 5.931 8.035 -11.136 1.00 98.56 85 GLU A CA 1
ATOM 692 C C . GLU A 1 85 ? 6.846 7.928 -12.360 1.00 98.56 85 GLU A C 1
ATOM 694 O O . GLU A 1 85 ? 6.438 7.348 -13.369 1.00 98.56 85 GLU A O 1
ATOM 699 N N . GLN A 1 86 ? 8.085 8.419 -12.272 1.00 98.44 86 GLN A N 1
ATOM 700 C CA . GLN A 1 86 ? 9.076 8.243 -13.331 1.00 98.44 86 GLN A CA 1
ATOM 701 C C . GLN A 1 86 ? 9.322 6.755 -13.619 1.00 98.44 86 GLN A C 1
ATOM 703 O O . GLN A 1 86 ? 9.228 6.344 -14.776 1.00 98.44 86 GLN A O 1
ATOM 708 N N . HIS A 1 87 ? 9.557 5.942 -12.586 1.00 98.56 87 HIS A N 1
ATOM 709 C CA . HIS A 1 87 ? 9.756 4.499 -12.743 1.00 98.56 87 HIS A CA 1
ATOM 710 C C . HIS A 1 87 ? 8.522 3.796 -13.320 1.00 98.56 87 HIS A C 1
ATOM 712 O O . HIS A 1 87 ? 8.630 3.020 -14.270 1.00 98.56 87 HIS A O 1
ATOM 718 N N . ALA A 1 88 ? 7.326 4.117 -12.821 1.00 98.69 88 ALA A N 1
ATOM 719 C CA . ALA A 1 88 ? 6.084 3.569 -13.361 1.00 98.69 88 ALA A CA 1
ATOM 720 C C . ALA A 1 88 ? 5.916 3.904 -14.852 1.00 98.69 88 ALA A C 1
ATOM 722 O O . ALA A 1 88 ? 5.590 3.029 -15.653 1.00 98.69 88 ALA A O 1
ATOM 723 N N . ASN A 1 89 ? 6.179 5.152 -15.247 1.00 98.44 89 ASN A N 1
ATOM 724 C CA . ASN A 1 89 ? 6.071 5.583 -16.640 1.00 98.44 89 ASN A CA 1
ATOM 725 C C . ASN A 1 89 ? 7.115 4.912 -17.544 1.00 98.44 89 ASN A C 1
ATOM 727 O O . ASN A 1 89 ? 6.788 4.558 -18.677 1.00 98.44 89 ASN A O 1
ATOM 731 N N . ASN A 1 90 ? 8.345 4.707 -17.065 1.00 97.94 90 ASN A N 1
ATOM 732 C CA . ASN A 1 90 ? 9.382 3.987 -17.810 1.00 97.94 90 ASN A CA 1
ATOM 733 C C . ASN A 1 90 ? 8.962 2.541 -18.089 1.00 97.94 90 ASN A C 1
ATOM 735 O O . ASN A 1 90 ? 8.972 2.108 -19.246 1.00 97.94 90 ASN A O 1
ATOM 739 N N . ILE A 1 91 ? 8.507 1.828 -17.053 1.00 98.50 91 ILE A N 1
ATOM 740 C CA . ILE A 1 91 ? 8.010 0.455 -17.177 1.00 98.50 91 ILE A CA 1
ATOM 741 C C . ILE A 1 91 ? 6.858 0.403 -18.181 1.00 98.50 91 ILE A C 1
ATOM 743 O O . ILE A 1 91 ? 6.870 -0.427 -19.087 1.00 98.50 91 ILE A O 1
ATOM 747 N N . LEU A 1 92 ? 5.883 1.311 -18.071 1.00 98.44 92 LEU A N 1
ATOM 748 C CA . LEU A 1 92 ? 4.709 1.337 -18.948 1.00 98.44 92 LEU A CA 1
ATOM 749 C C . LEU A 1 92 ? 5.034 1.764 -20.384 1.00 98.44 92 LEU A C 1
ATOM 751 O O . LEU A 1 92 ? 4.333 1.362 -21.307 1.00 98.44 92 LEU A O 1
ATOM 755 N N . LYS A 1 93 ? 6.107 2.526 -20.608 1.00 98.06 93 LYS A N 1
ATOM 756 C CA . LYS A 1 93 ? 6.589 2.838 -21.960 1.00 98.06 93 LYS A CA 1
ATOM 757 C C . LYS A 1 93 ? 7.134 1.593 -22.664 1.00 98.06 93 LYS A C 1
ATOM 759 O O . LYS A 1 93 ? 6.923 1.440 -23.863 1.00 98.06 93 LYS A O 1
ATOM 764 N N . ILE A 1 94 ? 7.834 0.723 -21.935 1.00 97.56 94 ILE A N 1
ATOM 765 C CA . ILE A 1 94 ? 8.442 -0.501 -22.483 1.00 97.56 94 ILE A CA 1
ATOM 766 C C . ILE A 1 94 ? 7.418 -1.642 -22.540 1.00 97.56 94 ILE A C 1
ATOM 768 O O . ILE A 1 94 ? 7.346 -2.378 -23.523 1.00 97.56 94 ILE A O 1
ATOM 772 N N . LYS A 1 95 ? 6.603 -1.782 -21.492 1.00 97.75 95 LYS A N 1
ATOM 773 C CA . LYS A 1 95 ? 5.585 -2.821 -21.332 1.00 97.75 95 LYS A CA 1
ATOM 774 C C . LYS A 1 95 ? 4.254 -2.187 -20.895 1.00 97.75 95 LYS A C 1
ATOM 776 O O . LYS A 1 95 ? 3.908 -2.248 -19.714 1.00 97.75 95 LYS A O 1
ATOM 781 N N . PRO A 1 96 ? 3.464 -1.632 -21.836 1.00 97.44 96 PRO A N 1
ATOM 782 C CA . PRO A 1 96 ? 2.199 -0.954 -21.524 1.00 97.44 96 PRO A CA 1
ATOM 783 C C . PRO A 1 96 ? 1.185 -1.799 -20.740 1.00 97.44 96 PRO A C 1
ATOM 785 O O . PRO A 1 96 ? 0.389 -1.255 -19.986 1.00 97.44 96 PRO A O 1
ATOM 788 N N . GLY A 1 97 ? 1.230 -3.128 -20.882 1.00 96.81 97 GLY A N 1
ATOM 789 C CA . GLY A 1 97 ? 0.368 -4.069 -20.156 1.00 96.81 97 GLY A CA 1
ATOM 790 C C . GLY A 1 97 ? 0.902 -4.527 -18.793 1.00 96.81 97 GLY A C 1
ATOM 791 O O . GLY A 1 97 ? 0.440 -5.542 -18.275 1.00 96.81 97 GLY A O 1
ATOM 792 N N . HIS A 1 98 ? 1.912 -3.866 -18.217 1.00 98.56 98 HIS A N 1
ATOM 793 C CA . HIS A 1 98 ? 2.440 -4.247 -16.906 1.00 98.56 98 HIS A CA 1
ATOM 794 C C . HIS A 1 98 ? 1.476 -3.843 -15.774 1.00 98.56 98 HIS A C 1
ATOM 796 O O . HIS A 1 98 ? 1.607 -2.779 -15.169 1.00 98.56 98 HIS A O 1
ATOM 802 N N . VAL A 1 99 ? 0.552 -4.739 -15.419 1.00 98.31 99 VAL A N 1
ATOM 803 C CA . VAL A 1 99 ? -0.545 -4.479 -14.463 1.00 98.31 99 VAL A CA 1
ATOM 804 C C . VAL A 1 99 ? -0.102 -3.956 -13.088 1.00 98.31 99 VAL A C 1
ATOM 806 O O . VAL A 1 99 ? -0.763 -3.081 -12.536 1.00 98.31 99 VAL A O 1
ATOM 809 N N . GLY A 1 100 ? 1.041 -4.405 -12.552 1.00 98.31 100 GLY A N 1
ATOM 810 C CA . GLY A 1 100 ? 1.584 -3.880 -11.289 1.00 98.31 100 GLY A CA 1
ATOM 811 C C . GLY A 1 100 ? 1.968 -2.394 -11.361 1.00 98.31 100 GLY A C 1
ATOM 812 O O . GLY A 1 100 ? 1.568 -1.604 -10.509 1.00 98.31 100 GLY A O 1
ATOM 813 N N . ALA A 1 101 ? 2.690 -1.990 -12.410 1.00 98.69 101 ALA A N 1
ATOM 814 C CA . ALA A 1 101 ? 3.066 -0.600 -12.648 1.00 98.69 101 ALA A CA 1
ATOM 815 C C . ALA A 1 101 ? 1.844 0.277 -12.962 1.00 98.69 101 ALA A C 1
ATOM 817 O O . ALA A 1 101 ? 1.793 1.416 -12.507 1.00 98.69 101 ALA A O 1
ATOM 818 N N . MET A 1 102 ? 0.830 -0.253 -13.662 1.00 98.81 102 MET A N 1
ATOM 819 C CA . MET A 1 102 ? -0.454 0.442 -13.846 1.00 98.81 102 MET A CA 1
ATOM 820 C C . MET A 1 102 ? -1.125 0.730 -12.497 1.00 98.81 102 MET A C 1
ATOM 822 O O . MET A 1 102 ? -1.509 1.869 -12.229 1.00 98.81 102 MET A O 1
ATOM 826 N N . ALA A 1 103 ? -1.225 -0.279 -11.626 1.00 98.75 103 ALA A N 1
ATOM 827 C CA . ALA A 1 103 ? -1.814 -0.130 -10.298 1.00 98.75 103 ALA A CA 1
ATOM 828 C C . ALA A 1 103 ? -1.082 0.949 -9.478 1.00 98.75 103 ALA A C 1
ATOM 830 O O . ALA A 1 103 ? -1.708 1.887 -8.986 1.00 98.75 103 ALA A O 1
ATOM 831 N N . MET A 1 104 ? 0.252 0.899 -9.420 1.00 98.56 104 MET A N 1
ATOM 832 C CA . MET A 1 104 ? 1.040 1.904 -8.697 1.00 98.56 104 MET A CA 1
ATOM 833 C C . MET A 1 104 ? 0.958 3.292 -9.323 1.00 98.56 104 MET A C 1
ATOM 835 O O . MET A 1 104 ? 0.861 4.273 -8.592 1.00 98.56 104 MET A O 1
ATOM 839 N N . ASN A 1 105 ? 0.928 3.403 -10.654 1.00 98.62 105 ASN A N 1
ATOM 840 C CA . ASN A 1 105 ? 0.707 4.685 -11.323 1.00 98.62 105 ASN A CA 1
ATOM 841 C C . ASN A 1 105 ? -0.622 5.310 -10.882 1.00 98.62 105 ASN A C 1
ATOM 843 O O . ASN A 1 105 ? -0.667 6.490 -10.541 1.00 98.62 105 ASN A O 1
ATOM 847 N N . SER A 1 106 ? -1.685 4.507 -10.801 1.00 98.38 106 SER A N 1
ATOM 848 C CA . SER A 1 106 ? -2.968 4.969 -10.276 1.00 98.38 106 SER A CA 1
ATOM 849 C C . SER A 1 106 ? -2.877 5.444 -8.822 1.00 98.38 106 SER A C 1
ATOM 851 O O . SER A 1 106 ? -3.366 6.531 -8.498 1.00 98.38 106 SER A O 1
ATOM 853 N N . ALA A 1 107 ? -2.210 4.680 -7.958 1.00 98.25 107 ALA A N 1
ATOM 854 C CA . ALA A 1 107 ? -2.047 5.037 -6.553 1.00 98.25 107 ALA A CA 1
ATOM 855 C C . ALA A 1 107 ? -1.246 6.339 -6.369 1.00 98.25 107 ALA A C 1
ATOM 857 O O . ALA A 1 107 ? -1.601 7.191 -5.554 1.00 98.25 107 ALA A O 1
ATOM 858 N N . LEU A 1 108 ? -0.212 6.555 -7.187 1.00 98.75 108 LEU A N 1
ATOM 859 C CA . LEU A 1 108 ? 0.581 7.786 -7.193 1.00 98.75 108 LEU A CA 1
ATOM 860 C C . LEU A 1 108 ? -0.260 9.009 -7.585 1.00 98.75 108 LEU A C 1
ATOM 862 O O . LEU A 1 108 ? -0.116 10.072 -6.979 1.00 98.75 108 LEU A O 1
ATOM 866 N N . LEU A 1 109 ? -1.194 8.867 -8.534 1.00 98.50 109 LEU A N 1
ATOM 867 C CA . LEU A 1 109 ? -2.163 9.925 -8.838 1.00 98.50 109 LEU A CA 1
ATOM 868 C C . LEU A 1 109 ? -3.061 10.231 -7.629 1.00 98.50 109 LEU A C 1
ATOM 870 O O . LEU A 1 109 ? -3.307 11.404 -7.339 1.00 98.50 109 LEU A O 1
ATOM 874 N N . ALA A 1 110 ? -3.503 9.210 -6.890 1.00 97.62 110 ALA A N 1
ATOM 875 C CA . ALA A 1 110 ? -4.273 9.397 -5.662 1.00 97.62 110 ALA A CA 1
ATOM 876 C C . ALA A 1 110 ? -3.450 10.105 -4.566 1.00 97.62 110 ALA A C 1
ATOM 878 O O . ALA A 1 110 ? -3.962 11.010 -3.905 1.00 97.62 110 ALA A O 1
ATOM 879 N N . PHE A 1 111 ? -2.157 9.794 -4.421 1.00 98.19 111 PHE A N 1
ATOM 880 C CA . PHE A 1 111 ? -1.265 10.523 -3.511 1.00 98.19 111 PHE A CA 1
ATOM 881 C C . PHE A 1 111 ? -1.068 11.988 -3.921 1.00 98.19 111 PHE A C 1
ATOM 883 O O . PHE A 1 111 ? -1.070 12.873 -3.062 1.00 98.19 111 PHE A O 1
ATOM 890 N N . LYS A 1 112 ? -0.987 12.285 -5.224 1.00 98.31 112 LYS A N 1
ATOM 891 C CA . LYS A 1 112 ? -0.971 13.673 -5.719 1.00 98.31 112 LYS A CA 1
ATOM 892 C C . LYS A 1 112 ? -2.265 14.414 -5.388 1.00 98.31 112 LYS A C 1
ATOM 894 O O . LYS A 1 112 ? -2.208 15.594 -5.048 1.00 98.31 112 LYS A O 1
ATOM 899 N N . VAL A 1 113 ? -3.417 13.744 -5.460 1.00 97.06 113 VAL A N 1
ATOM 900 C CA . VAL A 1 113 ? -4.700 14.312 -5.011 1.00 97.06 113 VAL A CA 1
ATOM 901 C C . VAL A 1 113 ? -4.695 14.548 -3.503 1.00 97.06 113 VAL A C 1
ATOM 903 O O . VAL A 1 113 ? -5.114 15.613 -3.064 1.00 97.06 113 VAL A O 1
ATOM 906 N N . TYR A 1 114 ? -4.166 13.616 -2.710 1.00 95.88 114 TYR A N 1
ATOM 907 C CA . TYR A 1 114 ? -4.044 13.792 -1.262 1.00 95.88 114 TYR A CA 1
ATOM 908 C C . TYR A 1 114 ? -3.190 15.020 -0.893 1.00 95.88 114 TYR A C 1
ATOM 910 O O . TYR A 1 114 ? -3.579 15.807 -0.031 1.00 95.88 114 TYR A O 1
ATOM 918 N N . LEU A 1 115 ? -2.055 15.233 -1.571 1.00 96.44 115 LEU A N 1
ATOM 919 C CA . LEU A 1 115 ? -1.207 16.416 -1.366 1.00 96.44 115 LEU A CA 1
ATOM 920 C C . LEU A 1 115 ? -1.808 17.709 -1.932 1.00 96.44 115 LEU A C 1
ATOM 922 O O . LEU A 1 115 ? -1.490 18.800 -1.466 1.00 96.44 115 LEU A O 1
ATOM 926 N N . SER A 1 116 ? -2.632 17.611 -2.971 1.00 96.62 116 SER A N 1
ATOM 927 C CA . SER A 1 116 ? -3.193 18.752 -3.696 1.00 96.62 116 SER A CA 1
ATOM 928 C C . SER A 1 116 ? -4.646 18.471 -4.091 1.00 96.62 116 SER A C 1
ATOM 930 O O . SER A 1 116 ? -4.910 18.157 -5.256 1.00 96.62 116 SER A O 1
ATOM 932 N N . PRO A 1 117 ? -5.610 18.613 -3.158 1.00 95.31 117 PRO A N 1
ATOM 933 C CA . PRO A 1 117 ? -7.001 18.202 -3.381 1.00 95.31 117 PRO A CA 1
ATOM 934 C C . PRO A 1 117 ? -7.680 18.854 -4.590 1.00 95.31 117 PRO A C 1
ATOM 936 O O . PRO A 1 117 ? -8.524 18.234 -5.230 1.00 95.31 117 PRO A O 1
ATOM 939 N N . TYR A 1 118 ? -7.264 20.065 -4.975 1.00 95.56 118 TYR A N 1
ATOM 940 C CA . TYR A 1 118 ? -7.757 20.752 -6.177 1.00 95.56 118 TYR A CA 1
ATOM 941 C C . TYR A 1 118 ? -7.479 19.984 -7.486 1.00 95.56 118 TYR A C 1
ATOM 943 O O . TYR A 1 118 ? -8.118 20.248 -8.501 1.00 95.56 118 TYR A O 1
ATOM 951 N N . LYS A 1 119 ? -6.558 19.008 -7.483 1.00 96.62 119 LYS A N 1
ATOM 952 C CA . LYS A 1 119 ? -6.282 18.124 -8.626 1.00 96.62 119 LYS A CA 1
ATOM 953 C C . LYS A 1 119 ? -7.293 16.979 -8.762 1.00 96.62 119 LYS A C 1
ATOM 955 O O . LYS A 1 119 ? -7.275 16.293 -9.785 1.00 96.62 119 LYS A O 1
ATOM 960 N N . ALA A 1 120 ? -8.165 16.756 -7.771 1.00 94.75 120 ALA A N 1
ATOM 961 C CA . ALA A 1 120 ? -9.098 15.626 -7.739 1.00 94.75 120 ALA A CA 1
ATOM 962 C C . ALA A 1 120 ? -9.973 15.490 -9.001 1.00 94.75 120 ALA A C 1
ATOM 964 O O . ALA A 1 120 ? -10.037 14.376 -9.524 1.00 94.75 120 ALA A O 1
ATOM 965 N N . PRO A 1 121 ? -10.576 16.565 -9.558 1.00 94.94 121 PRO A N 1
ATOM 966 C CA . PRO A 1 121 ? -11.422 16.445 -10.751 1.00 94.94 121 PRO A CA 1
ATOM 967 C C . PRO A 1 121 ? -10.677 15.953 -11.999 1.00 94.94 121 PRO A C 1
ATOM 969 O O . PRO A 1 121 ? -11.288 15.370 -12.888 1.00 94.94 121 PRO A O 1
ATOM 972 N N . PHE A 1 122 ? -9.359 16.159 -12.062 1.00 95.81 122 PHE A N 1
ATOM 973 C CA . PHE A 1 122 ? -8.532 15.792 -13.214 1.00 95.81 122 PHE A CA 1
ATOM 974 C C . PHE A 1 122 ? -7.832 14.445 -13.015 1.00 95.81 122 PHE A C 1
ATOM 976 O O . PHE A 1 122 ? -7.799 13.610 -13.917 1.00 95.81 122 PHE A O 1
ATOM 983 N N . LEU A 1 123 ? -7.261 14.221 -11.828 1.00 97.38 123 LEU A N 1
ATOM 984 C CA . LEU A 1 123 ? -6.455 13.033 -11.546 1.00 97.38 123 LEU A CA 1
ATOM 985 C C . LEU A 1 123 ? -7.284 11.855 -11.029 1.00 97.38 123 LEU A C 1
ATOM 987 O O . LEU A 1 123 ? -6.929 10.713 -11.311 1.00 97.38 123 LEU A O 1
ATOM 991 N N . GLY A 1 124 ? -8.389 12.111 -10.324 1.00 95.12 124 GLY A N 1
ATOM 992 C CA . GLY A 1 124 ? -9.267 11.069 -9.785 1.00 95.12 124 GLY A CA 1
ATOM 993 C C . GLY A 1 124 ? -9.834 10.153 -10.876 1.00 95.12 124 GLY A C 1
ATOM 994 O O . GLY A 1 124 ? -9.578 8.950 -10.837 1.00 95.12 124 GLY A O 1
ATOM 995 N N . PRO A 1 125 ? -10.517 10.691 -11.907 1.00 95.38 125 PRO A N 1
ATOM 996 C CA . PRO A 1 125 ? -11.034 9.873 -13.006 1.00 95.38 125 PRO A CA 1
ATOM 997 C C . PRO A 1 125 ? -9.940 9.102 -13.758 1.00 95.38 125 PRO A C 1
ATOM 999 O O . PRO A 1 125 ? -10.139 7.944 -14.125 1.00 95.38 125 PRO A O 1
ATOM 1002 N N . LYS A 1 126 ? -8.760 9.712 -13.948 1.00 97.56 126 LYS A N 1
ATOM 1003 C CA . LYS A 1 126 ? -7.607 9.052 -14.582 1.00 97.56 126 LYS A CA 1
ATOM 1004 C C . LYS A 1 126 ? -7.112 7.865 -13.750 1.00 97.56 126 LYS A C 1
ATOM 1006 O O . LYS A 1 126 ? -6.890 6.794 -14.303 1.00 97.56 126 LYS A O 1
ATOM 1011 N N . SER A 1 127 ? -6.977 8.046 -12.437 1.00 97.31 127 SER A N 1
ATOM 1012 C CA . SER A 1 127 ? -6.583 6.997 -11.490 1.00 97.31 127 SER A CA 1
ATOM 1013 C C . SER A 1 127 ? -7.526 5.788 -11.567 1.00 97.31 127 SER A C 1
ATOM 1015 O O . SER A 1 127 ? -7.070 4.662 -11.777 1.00 97.31 127 SER A O 1
ATOM 1017 N N . ILE A 1 128 ? -8.841 6.011 -11.497 1.00 96.00 128 ILE A N 1
ATOM 1018 C CA . ILE A 1 128 ? -9.835 4.925 -11.542 1.00 96.00 128 ILE A CA 1
ATOM 1019 C C . ILE A 1 128 ? -9.789 4.191 -12.884 1.00 96.00 128 ILE A C 1
ATOM 1021 O O . ILE A 1 128 ? -9.752 2.962 -12.908 1.00 96.00 128 ILE A O 1
ATOM 1025 N N . LYS A 1 129 ? -9.721 4.935 -13.996 1.00 98.00 129 LYS A N 1
ATOM 1026 C CA . LYS A 1 129 ? -9.638 4.352 -15.339 1.00 98.00 129 LYS A CA 1
ATOM 1027 C C . LYS A 1 129 ? -8.448 3.397 -15.474 1.00 98.00 129 LYS A C 1
ATOM 1029 O O . LYS A 1 129 ? -8.613 2.307 -16.012 1.00 98.00 129 LYS A O 1
ATOM 1034 N N . ILE A 1 130 ? -7.281 3.775 -14.949 1.00 98.50 130 ILE A N 1
ATOM 1035 C CA . ILE A 1 130 ? -6.077 2.932 -14.982 1.00 98.50 130 ILE A CA 1
ATOM 1036 C C . ILE A 1 130 ? -6.280 1.635 -14.182 1.00 98.50 130 ILE A C 1
ATOM 1038 O O . ILE A 1 130 ? -5.888 0.569 -14.652 1.00 98.50 130 ILE A O 1
ATOM 1042 N N . ILE A 1 131 ? -6.908 1.699 -13.000 1.00 98.00 131 ILE A N 1
ATOM 1043 C CA . ILE A 1 131 ? -7.209 0.499 -12.196 1.00 98.00 131 ILE A CA 1
ATOM 1044 C C . ILE A 1 131 ? -8.155 -0.430 -12.959 1.00 98.00 131 ILE A C 1
ATOM 1046 O O . ILE A 1 131 ? -7.905 -1.632 -13.040 1.00 98.00 131 ILE A O 1
ATOM 1050 N N . ASP A 1 132 ? -9.222 0.119 -13.541 1.00 98.12 132 ASP A N 1
ATOM 1051 C CA . ASP A 1 132 ? -10.210 -0.671 -14.274 1.00 98.12 132 ASP A CA 1
ATOM 1052 C C . ASP A 1 132 ? -9.603 -1.304 -15.539 1.00 98.12 132 ASP A C 1
ATOM 1054 O O . ASP A 1 132 ? -9.927 -2.439 -15.881 1.00 98.12 132 ASP A O 1
ATOM 1058 N N . GLU A 1 133 ? -8.690 -0.613 -16.226 1.00 98.62 133 GLU A N 1
ATOM 1059 C CA . GLU A 1 133 ? -7.921 -1.175 -17.344 1.00 98.62 133 GLU A CA 1
ATOM 1060 C C . GLU A 1 133 ? -6.968 -2.289 -16.888 1.00 98.62 133 GLU A C 1
ATOM 1062 O O . GLU A 1 133 ? -6.923 -3.344 -17.519 1.00 98.62 133 GLU A O 1
ATOM 1067 N N . ALA A 1 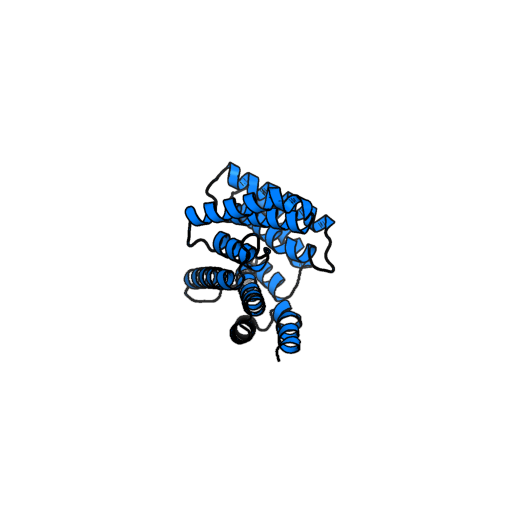134 ? -6.269 -2.116 -15.763 1.00 98.62 134 ALA A N 1
ATOM 1068 C CA . ALA A 1 134 ? -5.398 -3.152 -15.209 1.00 98.62 134 ALA A CA 1
ATOM 1069 C C . ALA A 1 134 ? -6.183 -4.414 -14.801 1.00 98.62 134 ALA A C 1
ATOM 1071 O O . ALA A 1 134 ? -5.745 -5.527 -15.088 1.00 98.62 134 ALA A O 1
ATOM 1072 N N . LEU A 1 135 ? -7.372 -4.257 -14.205 1.00 98.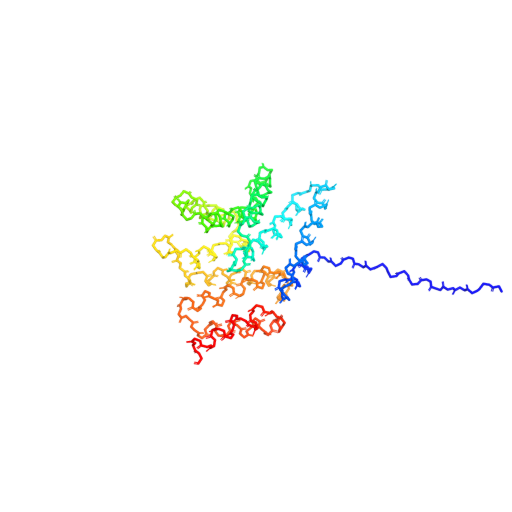56 135 LEU A N 1
ATOM 1073 C CA . LEU A 1 135 ? -8.266 -5.374 -13.871 1.00 98.56 135 LEU A CA 1
ATOM 1074 C C . LEU A 1 135 ? -8.865 -6.058 -15.107 1.00 98.56 135 LEU A C 1
ATOM 1076 O O . LEU A 1 135 ? -9.163 -7.248 -15.050 1.00 98.56 135 LEU A O 1
ATOM 1080 N N . LYS A 1 136 ? -9.047 -5.342 -16.223 1.00 98.50 136 LYS A N 1
ATOM 1081 C CA . LYS A 1 136 ? -9.451 -5.960 -17.498 1.00 98.50 136 LYS A CA 1
ATOM 1082 C C . LYS A 1 136 ? -8.343 -6.828 -18.088 1.00 98.50 136 LYS A C 1
ATOM 1084 O O . LYS A 1 136 ? -8.651 -7.849 -18.692 1.00 98.50 136 LYS A O 1
ATOM 1089 N N . LEU A 1 137 ? -7.082 -6.422 -17.928 1.00 98.44 137 LEU A N 1
ATOM 1090 C CA . LEU A 1 137 ? -5.928 -7.198 -18.389 1.00 98.44 137 LEU A CA 1
ATOM 1091 C C . LEU A 1 137 ? -5.696 -8.443 -17.528 1.00 98.44 137 LEU A C 1
ATOM 1093 O O . LEU A 1 137 ? -5.446 -9.517 -18.066 1.00 98.44 137 LEU A O 1
ATOM 1097 N N . ASP A 1 138 ? -5.796 -8.307 -16.205 1.00 98.38 138 ASP A N 1
ATOM 1098 C CA . ASP A 1 138 ? -5.691 -9.429 -15.274 1.00 98.38 138 ASP A CA 1
ATOM 1099 C C . ASP A 1 138 ? -6.561 -9.189 -14.030 1.00 98.38 138 ASP A C 1
ATOM 1101 O O . ASP A 1 138 ? -6.169 -8.536 -13.059 1.00 98.38 138 ASP A O 1
ATOM 1105 N N . ALA A 1 139 ? -7.763 -9.769 -14.049 1.00 97.88 139 ALA A N 1
ATOM 1106 C CA . ALA A 1 139 ? -8.756 -9.620 -12.987 1.00 97.88 139 ALA A CA 1
ATOM 1107 C C . ALA A 1 139 ? -8.364 -10.309 -11.668 1.00 97.88 139 ALA A C 1
ATOM 1109 O O . ALA A 1 139 ? -9.041 -10.122 -10.649 1.00 97.88 139 ALA A O 1
ATOM 1110 N N . ASN A 1 140 ? -7.322 -11.143 -11.683 1.00 97.75 140 ASN A N 1
ATOM 1111 C CA . ASN A 1 140 ? -6.824 -11.874 -10.524 1.00 97.75 140 ASN A CA 1
ATOM 1112 C C . ASN A 1 140 ? -5.443 -11.378 -10.082 1.00 97.75 140 ASN A C 1
ATOM 1114 O O . ASN A 1 140 ? -4.869 -11.941 -9.152 1.00 97.75 140 ASN A O 1
ATOM 1118 N N . ASN A 1 141 ? -4.924 -10.302 -10.674 1.00 98.44 141 ASN A N 1
ATOM 1119 C CA . ASN A 1 141 ? -3.679 -9.726 -10.208 1.00 98.44 141 ASN A CA 1
ATOM 1120 C C . ASN A 1 141 ? -3.878 -9.010 -8.858 1.00 98.44 141 ASN A C 1
ATOM 1122 O O . ASN A 1 141 ? -4.720 -8.110 -8.767 1.00 98.44 141 ASN A O 1
ATOM 1126 N N . PRO A 1 142 ? -3.106 -9.340 -7.807 1.00 98.31 142 PRO A N 1
ATOM 1127 C CA . PRO A 1 142 ? -3.285 -8.716 -6.499 1.00 98.31 142 PRO A CA 1
ATOM 1128 C C . PRO A 1 142 ? -3.057 -7.200 -6.492 1.00 98.31 142 PRO A C 1
ATOM 1130 O O . PRO A 1 142 ? -3.753 -6.504 -5.761 1.00 98.31 142 PRO A O 1
ATOM 1133 N N . TYR A 1 143 ? -2.145 -6.665 -7.311 1.00 98.56 143 TYR A N 1
ATOM 1134 C CA . TYR A 1 143 ? -1.840 -5.228 -7.321 1.00 98.56 143 TYR A CA 1
ATOM 1135 C C . TYR A 1 143 ? -3.058 -4.350 -7.667 1.00 98.56 143 TYR A C 1
ATOM 1137 O O . TYR A 1 143 ? -3.466 -3.547 -6.827 1.00 98.56 143 TYR A O 1
ATOM 1145 N N . PRO A 1 144 ? -3.702 -4.488 -8.843 1.00 98.69 144 PRO A N 1
ATOM 1146 C CA . PRO A 1 144 ? -4.873 -3.680 -9.171 1.00 98.69 144 PRO A CA 1
ATOM 1147 C C . PRO A 1 144 ? -6.093 -3.997 -8.294 1.00 98.69 144 PRO A C 1
ATOM 1149 O O . PRO A 1 144 ? -6.909 -3.106 -8.065 1.00 98.69 144 PRO A O 1
ATOM 1152 N N . LEU A 1 145 ? -6.216 -5.216 -7.749 1.00 98.88 145 LEU A N 1
ATOM 1153 C CA . LEU A 1 145 ? -7.262 -5.531 -6.767 1.00 98.88 145 LEU A CA 1
ATOM 1154 C C . LEU A 1 145 ? -7.099 -4.697 -5.489 1.00 98.88 145 LEU A C 1
ATOM 1156 O O . LEU A 1 145 ? -8.073 -4.122 -5.006 1.00 98.88 145 LEU A O 1
ATOM 1160 N N . LEU A 1 146 ? -5.877 -4.603 -4.959 1.00 98.75 146 LEU A N 1
ATOM 1161 C CA . LEU A 1 146 ? -5.594 -3.801 -3.769 1.00 98.75 146 LEU A CA 1
ATOM 1162 C C . LEU A 1 146 ? -5.789 -2.310 -4.025 1.00 98.75 146 LEU A C 1
ATOM 1164 O O . LEU A 1 146 ? -6.373 -1.633 -3.185 1.00 98.75 146 LEU A O 1
ATOM 1168 N N . GLU A 1 147 ? -5.397 -1.801 -5.193 1.00 98.56 147 GLU A N 1
ATOM 1169 C CA . GLU A 1 147 ? -5.629 -0.388 -5.507 1.00 98.56 147 GLU A CA 1
ATOM 1170 C C . GLU A 1 147 ? -7.105 -0.063 -5.733 1.00 98.56 147 GLU A C 1
ATOM 1172 O O . GLU A 1 147 ? -7.574 0.997 -5.310 1.00 98.56 147 GLU A O 1
ATOM 1177 N N . LYS A 1 148 ? -7.888 -0.993 -6.296 1.00 98.75 148 LYS A N 1
ATOM 1178 C CA . LYS A 1 148 ? -9.348 -0.852 -6.334 1.00 98.75 148 LYS A CA 1
ATOM 1179 C C . LYS A 1 148 ? -9.929 -0.803 -4.924 1.00 98.75 148 LYS A C 1
ATOM 1181 O O . LYS A 1 148 ? -10.769 0.051 -4.644 1.00 98.75 148 LYS A O 1
ATOM 1186 N N . ALA A 1 149 ? -9.459 -1.672 -4.030 1.00 98.75 149 ALA A N 1
ATOM 1187 C CA . ALA A 1 149 ? -9.872 -1.676 -2.632 1.00 98.75 149 ALA A CA 1
ATOM 1188 C C . ALA A 1 149 ? -9.510 -0.357 -1.925 1.00 98.75 149 ALA A C 1
ATOM 1190 O O . ALA A 1 149 ? -10.368 0.236 -1.274 1.00 98.75 149 ALA A O 1
ATOM 1191 N N . ASN A 1 150 ? -8.288 0.150 -2.124 1.00 98.31 150 ASN A N 1
ATOM 1192 C CA . ASN A 1 150 ? -7.828 1.434 -1.590 1.00 98.31 150 ASN A CA 1
ATOM 1193 C C . ASN A 1 150 ? -8.712 2.588 -2.081 1.00 98.31 150 ASN A C 1
ATOM 1195 O O . ASN A 1 150 ? -9.171 3.400 -1.275 1.00 98.31 150 ASN A O 1
ATOM 1199 N N . PHE A 1 151 ? -8.995 2.648 -3.386 1.00 98.00 151 PHE A N 1
ATOM 1200 C CA . PHE A 1 151 ? -9.897 3.649 -3.955 1.00 98.00 151 PHE A CA 1
ATOM 1201 C C . PHE A 1 151 ? -11.273 3.603 -3.277 1.00 98.00 151 PHE A C 1
ATOM 1203 O O . PHE A 1 151 ? -11.733 4.615 -2.746 1.00 98.00 151 PHE A O 1
ATOM 1210 N N . LEU A 1 152 ? -11.898 2.424 -3.233 1.00 98.50 152 LEU A N 1
ATOM 1211 C CA . LEU A 1 152 ? -13.215 2.229 -2.626 1.00 98.50 152 LEU A CA 1
ATOM 1212 C C . LEU A 1 152 ? -13.211 2.575 -1.128 1.00 98.50 152 LEU A C 1
ATOM 1214 O O . LEU A 1 152 ? -14.178 3.139 -0.619 1.00 98.50 152 LEU A O 1
ATOM 1218 N N . GLN A 1 153 ? -12.129 2.277 -0.412 1.00 97.62 153 GLN A N 1
ATOM 1219 C CA . GLN A 1 153 ? -12.006 2.589 1.006 1.00 97.62 153 GLN A CA 1
ATOM 1220 C C . GLN A 1 153 ? -11.878 4.096 1.258 1.00 97.62 153 GLN A C 1
ATOM 1222 O O . GLN A 1 153 ? -12.480 4.598 2.211 1.00 97.62 153 GLN A O 1
ATOM 1227 N N . TYR A 1 154 ? -11.088 4.822 0.464 1.00 95.56 154 TYR A N 1
ATOM 1228 C CA . TYR A 1 154 ? -10.678 6.193 0.787 1.00 95.56 154 TYR A CA 1
ATOM 1229 C C . TYR A 1 154 ? -11.438 7.289 0.045 1.00 95.56 154 TYR A C 1
ATOM 1231 O O . TYR A 1 154 ? -11.595 8.379 0.599 1.00 95.56 154 TYR A O 1
ATOM 1239 N N . ALA A 1 155 ? -11.934 7.022 -1.161 1.00 94.94 155 ALA A N 1
ATOM 1240 C CA . ALA A 1 155 ? -12.681 8.013 -1.919 1.00 94.94 155 ALA A CA 1
ATOM 1241 C C . ALA A 1 155 ? -14.000 8.398 -1.207 1.00 94.94 155 ALA A C 1
ATOM 1243 O O . ALA A 1 155 ? -14.590 7.584 -0.487 1.00 94.94 155 ALA A O 1
ATOM 1244 N N . PRO A 1 156 ? -14.494 9.635 -1.386 1.00 93.38 156 PRO A N 1
ATOM 1245 C CA . PRO A 1 156 ? -15.843 10.003 -0.966 1.00 93.38 156 PRO A CA 1
ATOM 1246 C C . PRO A 1 156 ? -16.917 9.168 -1.678 1.00 93.38 156 PRO A C 1
ATOM 1248 O O . PRO A 1 156 ? -16.780 8.839 -2.856 1.00 93.38 156 PRO A O 1
ATOM 1251 N N . GLY A 1 157 ? -18.035 8.891 -0.999 1.00 94.94 157 GLY A N 1
ATOM 1252 C CA . GLY A 1 157 ? -19.130 8.096 -1.575 1.00 94.94 157 GLY A CA 1
ATOM 1253 C C . GLY A 1 157 ? -19.722 8.695 -2.854 1.00 94.94 157 GLY A C 1
ATOM 1254 O O . GLY A 1 157 ? -19.988 7.974 -3.809 1.00 94.94 157 GLY A O 1
ATOM 1255 N N . VAL A 1 158 ? -19.818 10.027 -2.927 1.00 92.62 158 VAL A N 1
ATOM 1256 C CA . VAL A 1 158 ? -20.330 10.753 -4.107 1.00 92.62 158 VAL A CA 1
ATOM 1257 C C . VAL A 1 158 ? -19.485 10.568 -5.373 1.00 92.62 158 VAL A C 1
ATOM 1259 O O . VAL A 1 158 ? -19.980 10.811 -6.466 1.00 92.62 158 VAL A O 1
ATOM 1262 N N . VAL A 1 159 ? -18.229 10.129 -5.243 1.00 89.94 159 VAL A N 1
ATOM 1263 C CA . VAL A 1 159 ? -17.343 9.818 -6.379 1.00 89.94 159 VAL A CA 1
ATOM 1264 C C . VAL A 1 159 ? -17.058 8.317 -6.509 1.00 89.94 159 VAL A C 1
ATOM 1266 O O . VAL A 1 159 ? -16.130 7.930 -7.212 1.00 89.94 159 VAL A O 1
ATOM 1269 N N . GLY A 1 160 ? -17.844 7.468 -5.838 1.00 92.88 160 GLY A N 1
ATOM 1270 C CA . GLY A 1 160 ? -17.762 6.009 -5.954 1.00 92.88 160 GLY A CA 1
ATOM 1271 C C . GLY A 1 160 ? -17.036 5.294 -4.812 1.00 92.88 160 GLY A C 1
ATOM 1272 O O . GLY A 1 160 ? -16.805 4.094 -4.914 1.00 92.88 160 GLY A O 1
ATOM 1273 N N . GLY A 1 161 ? -16.679 5.985 -3.725 1.00 97.25 161 GLY A N 1
ATOM 1274 C CA . GLY A 1 161 ? -16.159 5.333 -2.523 1.00 97.25 161 GLY A CA 1
ATOM 1275 C C . GLY A 1 161 ? -17.185 4.391 -1.885 1.00 97.25 161 GLY A C 1
ATOM 1276 O O . GLY A 1 161 ? -18.334 4.768 -1.659 1.00 97.25 161 GLY A O 1
ATOM 1277 N N . ASN A 1 162 ? -16.769 3.172 -1.555 1.00 98.38 162 ASN A N 1
ATOM 1278 C CA . ASN A 1 162 ? -17.611 2.152 -0.944 1.00 98.38 162 ASN A CA 1
ATOM 1279 C C . ASN A 1 162 ? -16.777 1.190 -0.068 1.00 98.38 162 ASN A C 1
ATOM 1281 O O . ASN A 1 162 ? -16.316 0.148 -0.541 1.00 98.38 162 ASN A O 1
ATOM 1285 N N . PRO A 1 163 ? -16.603 1.488 1.234 1.00 98.06 163 PRO A N 1
ATOM 1286 C CA . PRO A 1 163 ? -15.832 0.644 2.153 1.00 98.06 163 PRO A CA 1
ATOM 1287 C C . PRO A 1 163 ? -16.383 -0.780 2.314 1.00 98.06 163 PRO A C 1
ATOM 1289 O O . PRO A 1 163 ? -15.637 -1.691 2.668 1.00 98.06 163 PRO A O 1
ATOM 1292 N N . THR A 1 164 ? -17.677 -0.995 2.056 1.00 98.38 164 THR A N 1
ATOM 1293 C CA . THR A 1 164 ? -18.279 -2.335 2.067 1.00 98.38 164 THR A CA 1
ATOM 1294 C C . THR A 1 164 ? -17.804 -3.162 0.877 1.00 98.38 164 THR A C 1
ATOM 1296 O O . THR A 1 164 ? -17.498 -4.341 1.048 1.00 98.38 164 THR A O 1
ATOM 1299 N N . GLU A 1 165 ? -17.721 -2.555 -0.306 1.00 98.50 165 GLU A N 1
ATOM 1300 C CA . GLU A 1 165 ? -17.22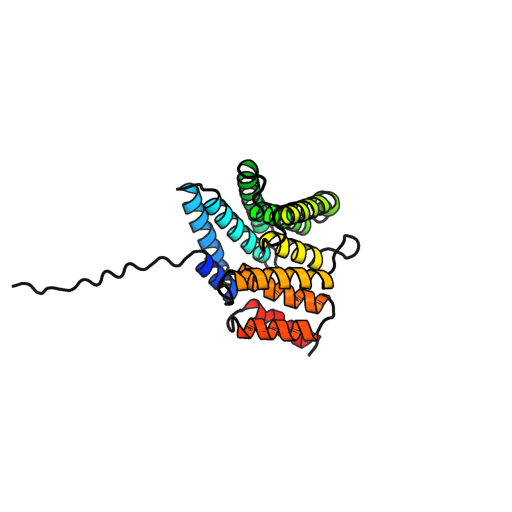2 -3.202 -1.523 1.00 98.50 165 GLU A CA 1
ATOM 1301 C C . GLU A 1 165 ? -15.703 -3.415 -1.475 1.00 98.50 165 GLU A C 1
ATOM 1303 O O . GLU A 1 165 ? -15.221 -4.477 -1.870 1.00 98.50 165 GLU A O 1
ATOM 1308 N N . ALA A 1 166 ? -14.953 -2.466 -0.901 1.00 98.69 166 ALA A N 1
ATOM 1309 C CA . ALA A 1 166 ? -13.503 -2.575 -0.713 1.00 98.69 166 ALA A CA 1
ATOM 1310 C C . ALA A 1 166 ? -13.091 -3.880 -0.007 1.00 98.69 166 ALA A C 1
ATOM 1312 O O . ALA A 1 166 ? -12.091 -4.498 -0.371 1.00 98.69 166 ALA A O 1
ATOM 1313 N N . LEU A 1 167 ? -13.894 -4.343 0.961 1.00 98.62 167 LEU A N 1
ATOM 1314 C CA . LEU A 1 167 ? -13.662 -5.607 1.667 1.00 98.62 167 LEU A CA 1
ATOM 1315 C C . LEU A 1 167 ? -13.573 -6.803 0.721 1.00 98.62 167 LEU A C 1
ATOM 1317 O O . LEU A 1 167 ? -12.699 -7.644 0.906 1.00 98.62 167 LEU A O 1
ATOM 1321 N N . GLY A 1 168 ? -14.434 -6.871 -0.299 1.00 98.38 168 GLY A N 1
ATOM 1322 C CA . GLY A 1 168 ? -14.418 -7.969 -1.265 1.00 98.38 168 GLY A CA 1
ATOM 1323 C C . GLY A 1 168 ? -13.114 -8.008 -2.063 1.00 98.38 168 GLY A C 1
ATOM 1324 O O . GLY A 1 168 ? -12.540 -9.077 -2.267 1.00 98.38 168 GLY A O 1
ATOM 1325 N N . TYR A 1 169 ? -12.595 -6.839 -2.445 1.00 98.81 169 TYR A N 1
ATOM 1326 C CA . TYR A 1 169 ? -11.322 -6.728 -3.155 1.00 98.81 169 TYR A CA 1
ATOM 1327 C C . TYR A 1 169 ? -10.117 -7.072 -2.266 1.00 98.81 169 TYR A C 1
ATOM 1329 O O . TYR A 1 169 ? -9.263 -7.848 -2.698 1.00 98.81 169 TYR A O 1
ATOM 1337 N N . TYR A 1 170 ? -10.067 -6.593 -1.014 1.00 98.75 170 TYR A N 1
ATOM 1338 C CA . TYR A 1 170 ? -9.010 -6.986 -0.069 1.00 98.75 170 TYR A CA 1
ATOM 1339 C C . TYR A 1 170 ? -9.023 -8.492 0.224 1.00 98.75 170 TYR A C 1
ATOM 1341 O O . TYR A 1 170 ? -7.970 -9.134 0.223 1.00 98.75 170 TYR A O 1
ATOM 1349 N N . GLN A 1 171 ? -10.206 -9.081 0.423 1.00 98.56 171 GLN A N 1
ATOM 1350 C CA . GLN A 1 171 ? -10.356 -10.523 0.636 1.00 98.56 171 GLN A CA 1
ATOM 1351 C C . GLN A 1 171 ? -9.888 -11.317 -0.584 1.00 98.56 171 GLN A C 1
ATOM 1353 O O . GLN A 1 171 ? -9.119 -12.267 -0.446 1.00 98.56 171 GLN A O 1
ATOM 1358 N N . LYS A 1 172 ? -10.292 -10.903 -1.792 1.00 98.69 172 LYS A N 1
ATOM 1359 C CA . LYS A 1 172 ? -9.862 -11.553 -3.034 1.00 98.69 172 LYS A CA 1
ATOM 1360 C C . LYS A 1 172 ? -8.341 -11.489 -3.199 1.00 98.69 172 LYS A C 1
ATOM 1362 O O . LYS A 1 172 ? -7.721 -12.512 -3.476 1.00 98.69 172 LYS A O 1
ATOM 1367 N N . ALA A 1 173 ? -7.739 -10.316 -3.005 1.00 98.62 173 ALA A N 1
ATOM 1368 C CA . ALA A 1 173 ? -6.298 -10.134 -3.151 1.00 98.62 173 ALA A CA 1
ATOM 1369 C C . ALA A 1 173 ? -5.498 -10.961 -2.133 1.00 98.62 173 ALA A C 1
ATOM 1371 O O . ALA A 1 173 ? -4.559 -11.661 -2.512 1.00 98.62 173 ALA A O 1
ATOM 1372 N N . THR A 1 174 ? -5.883 -10.930 -0.853 1.00 98.31 174 THR A N 1
ATOM 1373 C CA . THR A 1 174 ? -5.186 -11.688 0.200 1.00 98.31 174 THR A CA 1
ATOM 1374 C C . THR A 1 174 ? -5.315 -13.199 0.002 1.00 98.31 174 THR A C 1
ATOM 1376 O O . THR A 1 174 ? -4.330 -13.914 0.182 1.00 98.31 174 THR A O 1
ATOM 1379 N N . GLU A 1 175 ? -6.466 -13.698 -0.456 1.00 98.25 175 GLU A N 1
ATOM 1380 C CA . GLU A 1 175 ? -6.635 -15.122 -0.761 1.00 98.25 175 GLU A CA 1
ATOM 1381 C C . GLU A 1 175 ? -5.804 -15.566 -1.973 1.00 98.25 175 GLU A C 1
ATOM 1383 O O . GLU A 1 175 ? -5.199 -16.637 -1.937 1.00 98.25 175 GLU A O 1
ATOM 1388 N N . ILE A 1 176 ? -5.717 -14.750 -3.030 1.00 98.38 176 ILE A N 1
ATOM 1389 C CA . ILE A 1 176 ? -4.855 -15.044 -4.188 1.00 98.38 176 ILE A CA 1
ATOM 1390 C C . ILE A 1 176 ? -3.388 -15.112 -3.760 1.00 98.38 176 ILE A C 1
ATOM 1392 O O . ILE A 1 176 ? -2.692 -16.065 -4.107 1.00 98.38 176 ILE A O 1
ATOM 1396 N N . LEU A 1 177 ? -2.936 -14.147 -2.956 1.00 97.69 177 LEU A N 1
ATOM 1397 C CA . LEU A 1 177 ? -1.570 -14.117 -2.434 1.00 97.69 177 LEU A CA 1
ATOM 1398 C C . LEU A 1 177 ? -1.255 -15.339 -1.570 1.00 97.69 177 LEU A C 1
ATOM 1400 O O . LEU A 1 177 ? -0.196 -15.945 -1.712 1.00 97.69 177 LEU A O 1
ATOM 1404 N N . ARG A 1 178 ? -2.196 -15.742 -0.715 1.00 97.38 178 ARG A N 1
ATOM 1405 C CA . ARG A 1 178 ? -2.059 -16.932 0.125 1.00 97.38 178 ARG A CA 1
ATOM 1406 C C . ARG A 1 178 ? -2.005 -18.214 -0.711 1.00 97.38 178 ARG A C 1
ATOM 1408 O O . ARG A 1 178 ? -1.144 -19.058 -0.476 1.00 97.38 178 ARG A O 1
ATOM 1415 N N . LYS A 1 179 ? -2.879 -18.363 -1.713 1.00 97.75 179 LYS A N 1
ATOM 1416 C CA . LYS A 1 179 ? -2.864 -19.512 -2.640 1.00 97.75 179 LYS A CA 1
ATOM 1417 C C . LYS A 1 179 ? -1.556 -19.600 -3.424 1.00 97.75 179 LYS A C 1
ATOM 1419 O O . LYS A 1 179 ? -1.003 -20.689 -3.531 1.00 97.75 179 LYS A O 1
ATOM 1424 N N . GLY A 1 180 ? -1.041 -18.465 -3.899 1.00 96.19 180 GLY A N 1
ATOM 1425 C CA . GLY A 1 180 ? 0.266 -18.380 -4.557 1.00 96.19 180 GLY A CA 1
ATOM 1426 C C . GLY A 1 180 ? 1.449 -18.728 -3.646 1.00 96.19 180 GLY A C 1
ATOM 1427 O O . GLY A 1 180 ? 2.539 -18.986 -4.139 1.00 96.19 180 GLY A O 1
ATOM 1428 N N . ASN A 1 181 ? 1.229 -18.784 -2.330 1.00 96.19 181 ASN A N 1
ATOM 1429 C CA . ASN A 1 181 ? 2.219 -19.133 -1.317 1.00 96.19 181 ASN A CA 1
ATOM 1430 C C . ASN A 1 181 ? 1.847 -20.436 -0.583 1.00 96.19 181 ASN A C 1
ATOM 1432 O O . ASN A 1 181 ? 1.929 -20.528 0.641 1.00 96.19 181 ASN A O 1
ATOM 1436 N N . ASN A 1 182 ? 1.379 -21.447 -1.323 1.00 96.69 182 ASN A N 1
ATOM 1437 C CA . ASN A 1 182 ? 1.039 -22.780 -0.801 1.00 96.69 182 ASN A CA 1
ATOM 1438 C C . ASN A 1 182 ? 0.031 -22.762 0.364 1.00 96.69 182 ASN A C 1
ATOM 1440 O O . ASN A 1 182 ? 0.091 -23.581 1.279 1.00 96.69 182 ASN A O 1
ATOM 1444 N N . GLY A 1 183 ? -0.888 -21.796 0.361 1.00 95.88 183 GLY A N 1
ATOM 1445 C CA . GLY A 1 183 ? -1.882 -21.624 1.418 1.00 95.88 183 GLY A CA 1
ATOM 1446 C C . GLY A 1 183 ? -1.357 -20.935 2.684 1.00 95.88 183 GLY A C 1
ATOM 1447 O O . GLY A 1 183 ? -2.152 -20.699 3.597 1.00 95.88 183 GLY A O 1
ATOM 1448 N N . GLN A 1 184 ? -0.073 -20.572 2.735 1.00 96.06 184 GLN A N 1
ATOM 1449 C CA . GLN A 1 184 ? 0.558 -19.879 3.858 1.00 96.06 184 GLN A CA 1
ATOM 1450 C C . GLN A 1 184 ? 0.497 -18.358 3.693 1.00 96.06 184 GLN A C 1
ATOM 1452 O O . GLN A 1 184 ? 0.480 -17.835 2.579 1.00 96.06 184 GLN A O 1
ATOM 1457 N N . HIS A 1 185 ? 0.534 -17.627 4.806 1.00 96.25 185 HIS A N 1
ATOM 1458 C CA . HIS A 1 185 ? 0.623 -16.168 4.797 1.00 96.25 185 HIS A CA 1
ATOM 1459 C C . HIS A 1 185 ? 1.986 -15.700 4.252 1.00 96.25 185 HIS A C 1
ATOM 1461 O O . HIS A 1 185 ? 3.014 -16.030 4.850 1.00 96.25 185 HIS A O 1
ATOM 1467 N N . PRO A 1 186 ? 2.026 -14.945 3.137 1.00 95.62 186 PRO A N 1
ATOM 1468 C CA . PRO A 1 186 ? 3.278 -14.423 2.601 1.00 95.62 186 PRO A CA 1
ATOM 1469 C C . PRO A 1 186 ? 3.930 -13.430 3.562 1.00 95.62 186 PRO A C 1
ATOM 1471 O O . PRO A 1 186 ? 3.267 -12.564 4.135 1.00 95.62 186 PRO A O 1
ATOM 1474 N N . LYS A 1 187 ? 5.257 -13.504 3.682 1.00 94.94 187 LYS A N 1
ATOM 1475 C CA . LYS A 1 187 ? 6.060 -12.531 4.435 1.00 94.94 187 LYS A CA 1
ATOM 1476 C C . LYS A 1 187 ? 6.369 -11.307 3.576 1.00 94.94 187 LYS A C 1
ATOM 1478 O O . LYS A 1 187 ? 7.523 -11.034 3.267 1.00 94.94 187 LYS A O 1
ATOM 1483 N N . THR A 1 188 ? 5.332 -10.587 3.156 1.00 95.88 188 THR A N 1
ATOM 1484 C CA . THR A 1 188 ? 5.472 -9.359 2.364 1.00 95.88 188 THR A CA 1
ATOM 1485 C C . THR A 1 188 ? 4.731 -8.203 3.026 1.00 95.88 188 THR A C 1
ATOM 1487 O O . THR A 1 188 ? 3.652 -8.371 3.601 1.00 95.88 188 THR A O 1
ATOM 1490 N N . TRP A 1 189 ? 5.321 -7.007 2.979 1.00 97.56 189 TRP A N 1
ATOM 1491 C CA . TRP A 1 189 ? 4.754 -5.832 3.648 1.00 97.56 189 TRP A CA 1
ATOM 1492 C C . TRP A 1 189 ? 3.344 -5.504 3.138 1.00 97.56 189 TRP A C 1
ATOM 1494 O O . TRP A 1 189 ? 2.448 -5.195 3.917 1.00 97.56 189 TRP A O 1
ATOM 1504 N N . TRP A 1 190 ? 3.131 -5.628 1.829 1.00 97.00 190 TRP A N 1
ATOM 1505 C CA . TRP A 1 190 ? 1.889 -5.258 1.157 1.00 97.00 190 TRP A CA 1
ATOM 1506 C C . TRP A 1 190 ? 0.758 -6.259 1.418 1.00 97.00 190 TRP A C 1
ATOM 1508 O O . TRP A 1 190 ? -0.403 -5.864 1.483 1.00 97.00 190 TRP A O 1
ATOM 1518 N N . TYR A 1 191 ? 1.085 -7.530 1.680 1.00 98.25 191 TYR A N 1
ATOM 1519 C CA . TYR A 1 191 ? 0.116 -8.499 2.191 1.00 98.25 191 TYR A CA 1
ATOM 1520 C C . TYR A 1 191 ? -0.385 -8.088 3.581 1.00 98.25 191 TYR A C 1
ATOM 1522 O O . TYR A 1 191 ? -1.590 -8.020 3.818 1.00 98.25 191 TYR A O 1
ATOM 1530 N N . MET A 1 192 ? 0.528 -7.739 4.491 1.00 98.44 192 MET A N 1
ATOM 1531 C CA . MET A 1 192 ? 0.152 -7.273 5.831 1.00 98.44 192 MET A CA 1
ATOM 1532 C C . MET A 1 192 ? -0.574 -5.927 5.796 1.00 98.44 192 MET A C 1
ATOM 1534 O O . MET A 1 192 ? -1.503 -5.710 6.576 1.00 98.44 192 MET A O 1
ATOM 1538 N N . ASN A 1 193 ? -0.199 -5.045 4.866 1.00 98.31 193 ASN A N 1
ATOM 1539 C CA . ASN A 1 193 ? -0.917 -3.805 4.610 1.00 98.31 193 ASN A CA 1
ATOM 1540 C C . ASN A 1 193 ? -2.360 -4.086 4.178 1.00 98.31 193 ASN A C 1
ATOM 1542 O O . ASN A 1 193 ? -3.273 -3.538 4.785 1.00 98.31 193 ASN A O 1
ATOM 1546 N N . ALA A 1 194 ? -2.582 -4.991 3.220 1.00 98.50 194 ALA A N 1
ATOM 1547 C CA . ALA A 1 194 ? -3.920 -5.366 2.768 1.00 98.50 194 ALA A CA 1
ATOM 1548 C C . ALA A 1 194 ? -4.821 -5.836 3.921 1.00 98.50 194 ALA A C 1
ATOM 1550 O O . ALA A 1 194 ? -5.985 -5.445 3.994 1.00 98.50 194 ALA A O 1
ATOM 1551 N N . TRP A 1 195 ? -4.285 -6.615 4.865 1.00 98.69 195 TRP A N 1
ATOM 1552 C CA . TRP A 1 195 ? -5.030 -7.018 6.058 1.00 98.69 195 TRP A CA 1
ATOM 1553 C C . TRP A 1 195 ? -5.364 -5.847 6.986 1.00 98.69 195 TRP A C 1
ATOM 1555 O O . TRP A 1 195 ? -6.512 -5.717 7.416 1.00 98.69 195 TRP A O 1
ATOM 1565 N N . ALA A 1 196 ? -4.388 -4.984 7.290 1.00 98.56 196 ALA A N 1
ATOM 1566 C CA . ALA A 1 196 ? -4.618 -3.802 8.122 1.00 98.56 196 ALA A CA 1
ATOM 1567 C C . ALA A 1 196 ? -5.676 -2.879 7.495 1.00 98.56 196 ALA A C 1
ATOM 1569 O O . ALA A 1 196 ? -6.609 -2.436 8.168 1.00 98.56 196 ALA A O 1
ATOM 1570 N N . GLN A 1 197 ? -5.583 -2.667 6.185 1.00 98.56 197 GLN A N 1
ATOM 1571 C CA . GLN A 1 197 ? -6.542 -1.899 5.405 1.00 98.56 197 GLN A CA 1
ATOM 1572 C C . GLN A 1 197 ? -7.936 -2.533 5.401 1.00 98.56 197 GLN A C 1
ATOM 1574 O O . GLN A 1 197 ? -8.922 -1.834 5.622 1.00 98.56 197 GLN A O 1
ATOM 1579 N N . MET A 1 198 ? -8.029 -3.857 5.263 1.00 98.75 198 MET A N 1
ATOM 1580 C CA . MET A 1 198 ? -9.292 -4.588 5.352 1.00 98.75 198 MET A CA 1
ATOM 1581 C C . MET A 1 198 ? -9.975 -4.403 6.714 1.00 98.75 198 MET A C 1
ATOM 1583 O O . MET A 1 198 ? -11.185 -4.177 6.758 1.00 98.75 198 MET A O 1
ATOM 1587 N N . ALA A 1 199 ? -9.223 -4.443 7.819 1.00 98.69 199 ALA A N 1
ATOM 1588 C CA . ALA A 1 199 ? -9.770 -4.199 9.156 1.00 98.69 199 ALA A CA 1
ATOM 1589 C C . ALA A 1 199 ? -10.327 -2.770 9.290 1.00 98.69 199 ALA A C 1
ATOM 1591 O O . ALA A 1 199 ? -11.455 -2.582 9.750 1.00 98.69 199 ALA A O 1
ATOM 1592 N N . LEU A 1 200 ? -9.575 -1.773 8.812 1.00 98.62 200 LEU A N 1
ATOM 1593 C CA . LEU A 1 200 ? -10.005 -0.371 8.793 1.00 98.62 200 LEU A CA 1
ATOM 1594 C C . LEU A 1 200 ? -11.231 -0.155 7.896 1.00 98.62 200 LEU A C 1
ATOM 1596 O O . LEU A 1 200 ? -12.147 0.584 8.258 1.00 98.62 200 LEU A O 1
ATOM 1600 N N . SER A 1 201 ? -11.284 -0.819 6.741 1.00 98.62 201 SER A N 1
ATOM 1601 C CA . SER A 1 201 ? -12.440 -0.761 5.848 1.00 98.62 201 SER A CA 1
ATOM 1602 C C . SER A 1 201 ? -13.670 -1.414 6.474 1.00 98.62 201 SER A C 1
ATOM 1604 O O . SER A 1 201 ? -14.775 -0.899 6.316 1.00 98.62 201 SER A O 1
ATOM 1606 N N . ALA A 1 202 ? -13.497 -2.509 7.224 1.00 98.75 202 ALA A N 1
ATOM 1607 C CA . ALA A 1 202 ? -14.587 -3.173 7.935 1.00 98.75 202 ALA A CA 1
ATOM 1608 C C . ALA A 1 202 ? -15.169 -2.261 9.016 1.00 98.75 202 ALA A C 1
ATOM 1610 O O . ALA A 1 202 ? -16.390 -2.137 9.113 1.00 98.75 202 ALA A O 1
ATOM 1611 N N . GLU A 1 203 ? -14.311 -1.569 9.769 1.00 98.56 203 GLU A N 1
ATOM 1612 C CA . GLU A 1 203 ? -14.752 -0.580 10.750 1.00 98.56 203 GLU A CA 1
ATOM 1613 C C . GLU A 1 203 ? -15.500 0.573 10.067 1.00 98.56 203 GLU A C 1
ATOM 1615 O O . GLU A 1 203 ? -16.611 0.914 10.472 1.00 98.56 203 GLU A O 1
ATOM 1620 N N . LYS A 1 204 ? -14.931 1.142 8.994 1.00 97.88 204 LYS A N 1
ATOM 1621 C CA . LYS A 1 204 ? -15.550 2.241 8.236 1.00 97.88 204 LYS A CA 1
ATOM 1622 C C . LYS A 1 204 ? -16.896 1.839 7.618 1.00 97.88 204 LYS A C 1
ATOM 1624 O O . LYS A 1 204 ? -17.781 2.678 7.495 1.00 97.88 204 LYS A O 1
ATOM 1629 N N . ALA A 1 205 ? -17.059 0.566 7.263 1.00 97.69 205 ALA A N 1
ATOM 1630 C CA . ALA A 1 205 ? -18.306 -0.015 6.770 1.00 97.69 205 ALA A CA 1
ATOM 1631 C C . ALA A 1 205 ? -19.331 -0.334 7.880 1.00 97.69 205 ALA A C 1
ATOM 1633 O O . ALA A 1 205 ? -20.381 -0.901 7.585 1.00 97.69 205 ALA A O 1
ATOM 1634 N N . GLY A 1 206 ? -19.030 -0.044 9.152 1.00 97.94 206 GLY A N 1
ATOM 1635 C CA . GLY A 1 206 ? -19.892 -0.376 10.292 1.00 97.94 206 GLY A CA 1
ATOM 1636 C C . GLY A 1 206 ? -19.923 -1.869 10.644 1.00 97.94 206 GLY A C 1
ATOM 1637 O O . GLY A 1 206 ? -20.699 -2.287 11.499 1.00 97.94 206 GLY A O 1
ATOM 1638 N N . LYS A 1 207 ? -19.071 -2.695 10.026 1.00 98.38 207 LYS A N 1
ATOM 1639 C CA . LYS A 1 207 ? -18.973 -4.139 10.287 1.00 98.38 207 LYS A CA 1
ATOM 1640 C C . LYS A 1 207 ? -18.033 -4.396 11.465 1.00 98.38 207 LYS A C 1
ATOM 1642 O O . LYS A 1 207 ? -16.953 -4.966 11.305 1.00 98.38 207 LYS A O 1
ATOM 1647 N N . ILE A 1 208 ? -18.439 -3.945 12.649 1.00 98.50 208 ILE A N 1
ATOM 1648 C CA . ILE A 1 208 ? -17.585 -3.885 13.845 1.00 98.50 208 ILE A CA 1
ATOM 1649 C C . ILE A 1 208 ? -17.056 -5.267 14.258 1.00 98.50 208 ILE A C 1
ATOM 1651 O O . ILE A 1 208 ? -15.860 -5.407 14.516 1.00 98.50 208 ILE A O 1
ATOM 1655 N N . ASP A 1 209 ? -17.887 -6.312 14.234 1.00 98.31 209 ASP A N 1
ATOM 1656 C CA . ASP A 1 209 ? -17.442 -7.673 14.573 1.00 98.31 209 ASP A CA 1
ATOM 1657 C C . ASP A 1 209 ? -16.401 -8.210 13.589 1.00 98.31 209 ASP A C 1
ATOM 1659 O O . ASP A 1 209 ? -15.409 -8.827 13.988 1.00 98.31 209 ASP A O 1
ATOM 1663 N N . LEU A 1 210 ? -16.584 -7.922 12.296 1.00 98.38 210 LEU A N 1
ATOM 1664 C CA . LEU A 1 210 ? -15.620 -8.286 11.264 1.00 98.38 210 LEU A CA 1
ATOM 1665 C C . LEU A 1 210 ? -14.297 -7.542 11.466 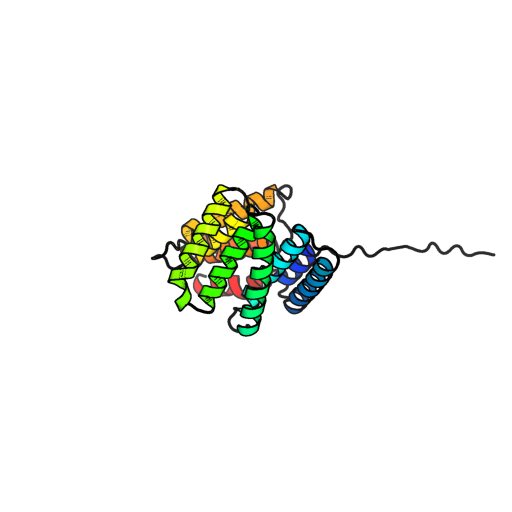1.00 98.38 210 LEU A C 1
ATOM 1667 O O . LEU A 1 210 ? -13.242 -8.170 11.396 1.00 98.38 210 LEU A O 1
ATOM 1671 N N . ALA A 1 211 ? -14.335 -6.239 11.750 1.00 98.75 211 ALA A N 1
ATOM 1672 C CA . ALA A 1 211 ? -13.137 -5.454 12.040 1.00 98.75 211 ALA A CA 1
ATOM 1673 C C . ALA A 1 211 ? -12.380 -6.030 13.246 1.00 98.75 211 ALA A C 1
ATOM 1675 O O . ALA A 1 211 ? -11.184 -6.312 13.153 1.00 98.75 211 ALA A O 1
ATOM 1676 N N . ARG A 1 212 ? -13.094 -6.319 14.345 1.00 98.69 212 ARG A N 1
ATOM 1677 C CA . ARG A 1 212 ? -12.524 -6.924 15.558 1.00 98.69 212 ARG A CA 1
ATOM 1678 C C . ARG A 1 212 ? -11.873 -8.273 15.269 1.00 98.69 212 ARG A C 1
ATOM 1680 O O . ARG A 1 212 ? -10.744 -8.508 15.699 1.00 98.69 212 ARG A O 1
ATOM 1687 N N . LYS A 1 213 ? -12.567 -9.158 14.546 1.00 98.56 213 LYS A N 1
ATOM 1688 C CA . LYS A 1 213 ? -12.027 -10.461 14.132 1.00 98.56 213 LYS A CA 1
ATOM 1689 C C . LYS A 1 213 ? -10.774 -10.287 13.274 1.00 98.56 213 LYS A C 1
ATOM 1691 O O . LYS A 1 213 ? -9.783 -10.964 13.513 1.00 98.56 213 LYS A O 1
ATOM 1696 N N . THR A 1 214 ? -10.803 -9.353 12.329 1.00 98.62 214 THR A N 1
ATOM 1697 C CA . THR A 1 214 ? -9.685 -9.099 11.413 1.00 98.62 214 THR A CA 1
ATOM 1698 C C . THR A 1 214 ? -8.450 -8.593 12.158 1.00 98.62 214 THR A C 1
ATOM 1700 O O . THR A 1 214 ? -7.360 -9.102 11.927 1.00 98.62 214 THR A O 1
ATOM 1703 N N . PHE A 1 215 ? -8.593 -7.666 13.113 1.00 98.75 215 PHE A N 1
ATOM 1704 C CA . PHE A 1 215 ? -7.465 -7.224 13.943 1.00 98.75 215 PHE A CA 1
ATOM 1705 C C . PHE A 1 215 ? -6.849 -8.355 14.772 1.00 98.75 215 PHE A C 1
ATOM 1707 O O . PHE A 1 215 ? -5.625 -8.451 14.863 1.00 98.75 215 PHE A O 1
ATOM 1714 N N . LYS A 1 216 ? -7.681 -9.229 15.352 1.00 98.56 216 LYS A N 1
ATOM 1715 C CA . LYS A 1 216 ? -7.199 -10.408 16.085 1.00 98.56 216 LYS A CA 1
ATOM 1716 C C . LYS A 1 216 ? -6.438 -11.371 15.173 1.00 98.56 216 LYS A C 1
ATOM 1718 O O . LYS A 1 216 ? -5.374 -11.835 15.564 1.00 98.56 216 LYS A O 1
ATOM 1723 N N . GLU A 1 217 ? -6.943 -11.614 13.965 1.00 98.31 217 GLU A N 1
ATOM 1724 C CA . GLU A 1 217 ? -6.273 -12.461 12.973 1.00 98.31 217 GLU A CA 1
ATOM 1725 C C . GLU A 1 217 ? -4.903 -11.895 12.586 1.00 98.31 217 GLU A C 1
ATOM 1727 O O . GLU A 1 217 ? -3.911 -12.615 12.591 1.00 98.31 217 GLU A O 1
ATOM 1732 N N . ILE A 1 218 ? -4.807 -10.583 12.349 1.00 98.50 218 ILE A N 1
ATOM 1733 C CA . ILE A 1 218 ? -3.527 -9.932 12.042 1.00 98.50 218 ILE A CA 1
ATOM 1734 C C . ILE A 1 218 ? -2.489 -10.185 13.140 1.00 98.50 218 ILE A C 1
ATOM 1736 O O . ILE A 1 218 ? -1.334 -10.483 12.836 1.00 98.50 218 ILE A O 1
ATOM 1740 N N . LEU A 1 219 ? -2.892 -10.081 14.408 1.00 98.50 219 LEU A N 1
ATOM 1741 C CA . LEU A 1 219 ? -2.007 -10.316 15.549 1.00 98.50 219 LEU A CA 1
ATOM 1742 C C . LEU A 1 219 ? -1.713 -11.804 15.788 1.00 98.50 219 LEU A C 1
ATOM 1744 O O . LEU A 1 219 ? -0.695 -12.110 16.399 1.00 98.50 219 LEU A O 1
ATOM 1748 N N . ALA A 1 220 ? -2.549 -12.720 15.295 1.00 98.06 220 ALA A N 1
ATOM 1749 C CA . ALA A 1 220 ? -2.235 -14.147 15.265 1.00 98.06 220 ALA A CA 1
ATOM 1750 C C . ALA A 1 220 ? -1.190 -14.469 14.181 1.00 98.06 220 ALA A C 1
ATOM 1752 O O . ALA A 1 220 ? -0.267 -15.240 14.429 1.00 98.06 220 ALA A O 1
ATOM 1753 N N . ILE A 1 221 ? -1.296 -13.832 13.007 1.00 96.00 221 ILE A N 1
ATOM 1754 C CA . ILE A 1 221 ? -0.335 -13.969 11.900 1.00 96.00 221 ILE A CA 1
ATOM 1755 C C . ILE A 1 221 ? 1.017 -13.345 12.268 1.00 96.00 221 ILE A C 1
ATOM 1757 O O . ILE A 1 221 ? 2.068 -13.934 12.026 1.00 96.00 221 ILE A O 1
ATOM 1761 N N . SER A 1 222 ? 0.995 -12.133 12.825 1.00 96.88 222 SER A N 1
ATOM 1762 C CA . SER A 1 222 ? 2.187 -11.362 13.173 1.00 96.88 222 SER A CA 1
ATOM 1763 C C . SER A 1 222 ? 1.988 -10.633 14.510 1.00 96.88 222 SER A C 1
ATOM 1765 O O . SER A 1 222 ? 1.622 -9.451 14.520 1.00 96.88 222 SER A O 1
ATOM 1767 N N . PRO A 1 223 ? 2.288 -11.294 15.646 1.00 97.69 223 PRO A N 1
ATOM 1768 C CA . PRO A 1 223 ? 2.153 -10.721 16.995 1.00 97.69 223 PRO A CA 1
ATOM 1769 C C . PRO A 1 223 ? 2.987 -9.456 17.244 1.00 97.69 223 PRO A C 1
ATOM 1771 O O . PRO A 1 223 ? 2.736 -8.703 18.193 1.00 97.69 223 PRO A O 1
ATOM 1774 N N . ASP A 1 224 ? 3.985 -9.228 16.392 1.00 97.06 224 ASP A N 1
ATOM 1775 C CA . ASP A 1 224 ? 4.903 -8.095 16.442 1.00 97.06 224 ASP A CA 1
ATOM 1776 C C . ASP A 1 224 ? 4.522 -6.950 15.505 1.00 97.06 224 ASP A C 1
ATOM 1778 O O . ASP A 1 224 ? 5.248 -5.962 15.445 1.00 97.06 224 ASP A O 1
ATOM 1782 N N . PHE A 1 225 ? 3.396 -7.043 14.784 1.00 98.31 225 PHE A N 1
ATOM 1783 C CA . PHE A 1 225 ? 2.990 -5.981 13.867 1.00 98.31 225 PHE A CA 1
ATOM 1784 C C . PHE A 1 225 ? 2.624 -4.709 14.641 1.00 98.31 225 PHE A C 1
ATOM 1786 O O . PHE A 1 225 ? 1.493 -4.518 15.097 1.00 98.31 225 PHE A O 1
ATOM 1793 N N . LYS A 1 226 ? 3.614 -3.827 14.785 1.00 98.00 226 LYS A N 1
ATOM 1794 C CA . LYS A 1 226 ? 3.623 -2.711 15.726 1.00 98.00 226 LYS A CA 1
ATOM 1795 C C . LYS A 1 226 ? 2.473 -1.749 15.486 1.00 98.00 226 LYS A C 1
ATOM 1797 O O . LYS A 1 226 ? 1.750 -1.446 16.427 1.00 98.00 226 LYS A O 1
ATOM 1802 N N . TRP A 1 227 ? 2.233 -1.346 14.237 1.00 96.94 227 TRP A N 1
ATOM 1803 C CA . TRP A 1 227 ? 1.138 -0.427 13.907 1.00 96.94 227 TRP A CA 1
ATOM 1804 C C . TRP A 1 227 ? -0.228 -0.946 14.378 1.00 96.94 227 TRP A C 1
ATOM 1806 O O . TRP A 1 227 ? -1.005 -0.201 14.977 1.00 96.94 227 TRP A O 1
ATOM 1816 N N . VAL A 1 228 ? -0.507 -2.238 14.186 1.00 98.25 228 VAL A N 1
ATOM 1817 C CA . VAL A 1 228 ? -1.765 -2.849 14.634 1.00 98.25 228 VAL A CA 1
ATOM 1818 C C . VAL A 1 228 ? -1.792 -3.011 16.149 1.00 98.25 228 VAL A C 1
ATOM 1820 O O . VAL A 1 228 ? -2.766 -2.616 16.788 1.00 98.25 228 VAL A O 1
ATOM 1823 N N . LYS A 1 229 ? -0.709 -3.543 16.721 1.00 98.50 229 LYS A N 1
ATOM 1824 C CA . LYS A 1 229 ? -0.583 -3.857 18.147 1.00 98.50 229 LYS A CA 1
ATOM 1825 C C . LYS A 1 229 ? -0.671 -2.626 19.043 1.00 98.50 229 LYS A C 1
ATOM 1827 O O . LYS A 1 229 ? -1.290 -2.693 20.098 1.00 98.50 229 LYS A O 1
ATOM 1832 N N . THR A 1 230 ? -0.036 -1.522 18.650 1.00 98.00 230 THR A N 1
ATOM 1833 C CA . THR A 1 230 ? 0.138 -0.348 19.518 1.00 98.00 230 THR A CA 1
ATOM 1834 C C . THR A 1 230 ? -0.766 0.820 19.154 1.00 98.00 230 THR A C 1
ATOM 1836 O O . THR A 1 230 ? -0.849 1.763 19.934 1.00 98.00 230 THR A O 1
ATOM 1839 N N . LYS A 1 231 ? -1.403 0.797 17.977 1.00 97.00 231 LYS A N 1
ATOM 1840 C CA . LYS A 1 231 ? -2.247 1.899 17.504 1.00 97.00 231 LYS A CA 1
ATOM 1841 C C . LYS A 1 231 ? -3.607 1.424 17.011 1.00 97.00 231 LYS A C 1
ATOM 1843 O O . LYS A 1 231 ? -4.595 1.670 17.690 1.00 97.00 231 LYS A O 1
ATOM 1848 N N . LEU A 1 232 ? -3.674 0.717 15.878 1.00 98.12 232 LEU A N 1
ATOM 1849 C CA . LEU A 1 232 ? -4.964 0.474 15.217 1.00 98.12 232 LEU A CA 1
ATOM 1850 C C . LEU A 1 232 ? -5.947 -0.320 16.081 1.00 98.12 232 LEU A C 1
ATOM 1852 O O . LEU A 1 232 ? -7.091 0.096 16.240 1.00 98.12 232 LEU A O 1
ATOM 1856 N N . TYR A 1 233 ? -5.518 -1.453 16.643 1.00 98.56 233 TYR A N 1
ATOM 1857 C CA . TYR A 1 233 ? -6.423 -2.284 17.431 1.00 98.56 233 TYR A CA 1
ATOM 1858 C C . TYR A 1 233 ? -6.781 -1.650 18.788 1.00 98.56 233 TYR A C 1
ATOM 1860 O O . TYR A 1 233 ? -7.968 -1.639 19.120 1.00 98.56 233 TYR A O 1
ATOM 1868 N N . PRO A 1 234 ? -5.836 -1.057 19.549 1.00 98.56 234 PRO A N 1
ATOM 1869 C CA . PRO A 1 234 ? -6.180 -0.269 20.733 1.00 98.56 234 PRO A CA 1
ATOM 1870 C C . PRO A 1 234 ? -7.168 0.876 20.460 1.00 98.56 234 PRO A C 1
ATOM 1872 O O . PRO A 1 234 ? -8.147 1.008 21.193 1.00 98.56 234 PRO A O 1
ATOM 1875 N N . ASP A 1 235 ? -6.964 1.662 19.396 1.00 98.44 235 ASP A N 1
ATOM 1876 C CA . ASP A 1 235 ? -7.864 2.763 19.022 1.00 98.44 235 ASP A CA 1
ATOM 1877 C C . ASP A 1 235 ? -9.268 2.242 18.673 1.00 98.44 235 ASP A C 1
ATOM 1879 O O . ASP A 1 235 ? -10.275 2.797 19.121 1.00 98.44 235 ASP A O 1
ATOM 1883 N N . PHE A 1 236 ? -9.342 1.129 17.936 1.00 98.56 236 PHE A N 1
ATOM 1884 C CA . PHE A 1 236 ? -10.598 0.445 17.631 1.00 98.56 236 PHE A CA 1
ATOM 1885 C C . PHE A 1 236 ? -11.326 -0.018 18.904 1.00 98.56 236 PHE A C 1
ATOM 1887 O O . PHE A 1 236 ? -12.522 0.233 19.057 1.00 98.56 236 PHE A O 1
ATOM 1894 N N . VAL A 1 237 ? -10.621 -0.666 19.840 1.00 98.31 237 VAL A N 1
ATOM 1895 C CA . VAL A 1 237 ? -11.204 -1.130 21.111 1.00 98.31 237 VAL A CA 1
ATOM 1896 C C . VAL A 1 237 ? -11.668 0.047 21.960 1.00 98.31 237 VAL A C 1
ATOM 1898 O O . VAL A 1 237 ? -12.745 -0.017 22.530 1.00 98.31 237 VAL A O 1
ATOM 1901 N N . LYS A 1 238 ? -10.923 1.151 22.008 1.00 98.38 238 LYS A N 1
ATOM 1902 C CA . LYS A 1 238 ? -11.352 2.349 22.741 1.00 98.38 238 LYS A CA 1
ATOM 1903 C C . LYS A 1 238 ? -12.666 2.929 22.203 1.00 98.38 238 LYS A C 1
ATOM 1905 O O . LYS A 1 238 ? -13.424 3.527 22.960 1.00 98.38 238 LYS A O 1
ATOM 1910 N N . LYS A 1 239 ? -12.912 2.798 20.898 1.00 98.12 239 LYS A N 1
ATOM 1911 C CA . LYS A 1 239 ? -14.079 3.372 20.218 1.00 98.12 239 LYS A CA 1
ATOM 1912 C C . LYS A 1 239 ? -15.317 2.468 20.241 1.00 98.12 239 LYS A C 1
ATOM 1914 O O . LYS A 1 239 ? -16.424 2.994 20.268 1.00 98.12 239 LYS A O 1
ATOM 1919 N N . HIS A 1 240 ? -15.135 1.146 20.196 1.00 96.94 240 HIS A N 1
ATOM 1920 C CA . HIS A 1 240 ? -16.223 0.162 20.018 1.00 96.94 240 HIS A CA 1
ATOM 1921 C C . HIS A 1 240 ? -16.226 -0.975 21.050 1.00 96.94 240 HIS A C 1
ATOM 1923 O O . HIS A 1 240 ? -16.947 -1.960 20.878 1.00 96.94 240 HIS A O 1
ATOM 1929 N N . GLY A 1 241 ? -15.303 -0.948 22.009 1.00 77.12 241 GLY A N 1
ATOM 1930 C CA . GLY A 1 241 ? -15.143 -1.950 23.066 1.00 77.12 241 GLY A CA 1
ATOM 1931 C C . GLY A 1 241 ? -15.986 -1.670 24.293 1.00 77.12 241 GLY A C 1
ATOM 1932 O O . GLY A 1 241 ? -16.457 -0.524 24.452 1.00 77.12 241 GLY A O 1
#

pLDDT: mean 93.7, std 13.4, range [33.91, 98.88]